Protein AF-A0A9W7TE48-F1 (afdb_monomer_lite)

Sequence (202 aa):
MIDMLLLGFCGSSVSLFIQSETHGAVMRNLLTTQDQNFYRELILKEAYTRLAWKMKYGGEYPISSTTRMSKSIGLFNPPSVSEVTLPPVVQTQKPKPPVVTWGNLSEAPLMRPVSSQTKASLYAGFSHDGKGRQLYLKKRTKQGPEEKYDHPILSSWDYGWRLGDYEMDCKTPANGRSEIVRNSFYARNGIFNIPSATDQCR

InterPro domains:
  IPR054323 Sperm microtubule inner protein 1, C-terminal [PF22589] (86-195)

Organism: Triplophysa rosa (NCBI:txid992332)

Structure (mmCI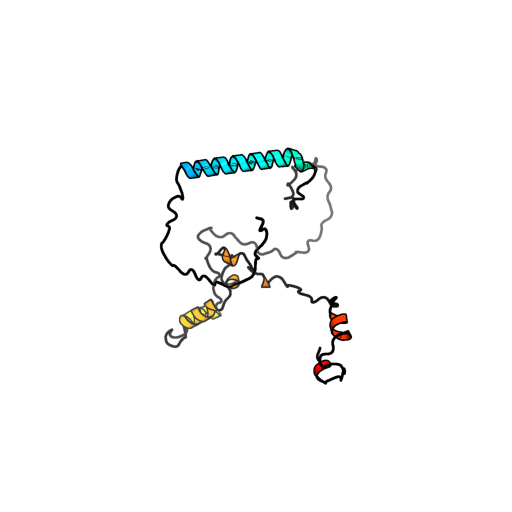F, N/CA/C/O backbone):
data_AF-A0A9W7TE48-F1
#
_entry.id   AF-A0A9W7TE48-F1
#
loop_
_atom_site.group_PDB
_atom_site.id
_atom_site.type_symbol
_atom_site.label_atom_id
_atom_site.label_alt_id
_atom_site.label_comp_id
_atom_site.label_asym_id
_atom_site.label_entity_id
_atom_site.label_seq_id
_atom_site.pdbx_PDB_ins_code
_atom_site.Cartn_x
_atom_site.Cartn_y
_atom_site.Cartn_z
_atom_site.occupancy
_atom_site.B_iso_or_equiv
_atom_site.auth_seq_id
_atom_site.auth_comp_id
_atom_site.auth_asym_id
_atom_site.auth_atom_id
_atom_site.pdbx_PDB_model_num
ATOM 1 N N . MET A 1 1 ? 74.972 -38.242 5.795 1.00 39.34 1 MET A N 1
ATOM 2 C CA . MET A 1 1 ? 73.880 -39.234 5.811 1.00 39.34 1 MET A CA 1
ATOM 3 C C . MET A 1 1 ? 72.605 -38.477 5.523 1.00 39.34 1 MET A C 1
ATOM 5 O O . MET A 1 1 ? 72.344 -37.477 6.175 1.00 39.34 1 MET A O 1
ATOM 9 N N . ILE A 1 2 ? 71.969 -38.860 4.426 1.00 37.56 2 ILE A N 1
ATOM 10 C CA . ILE A 1 2 ? 70.804 -38.233 3.805 1.00 37.56 2 ILE A CA 1
ATOM 11 C C . ILE A 1 2 ? 69.566 -38.754 4.530 1.00 37.56 2 ILE A C 1
ATOM 13 O O . ILE A 1 2 ? 69.502 -39.955 4.745 1.00 37.56 2 ILE A O 1
ATOM 17 N N . ASP A 1 3 ? 68.608 -37.883 4.838 1.00 39.81 3 ASP A N 1
ATOM 18 C CA . ASP A 1 3 ? 67.196 -38.233 4.692 1.00 39.81 3 ASP A CA 1
ATOM 19 C C . ASP A 1 3 ? 66.375 -36.985 4.356 1.00 39.81 3 ASP A C 1
ATOM 21 O O . ASP A 1 3 ? 66.534 -35.906 4.929 1.00 39.81 3 ASP A O 1
ATOM 25 N N . MET A 1 4 ? 65.549 -37.152 3.332 1.00 43.72 4 MET A N 1
ATOM 26 C CA . MET A 1 4 ? 64.696 -36.174 2.671 1.00 43.72 4 MET A CA 1
ATOM 27 C C . MET A 1 4 ? 63.259 -36.709 2.728 1.00 43.72 4 MET A C 1
ATOM 29 O O . MET A 1 4 ? 63.065 -37.918 2.657 1.00 43.72 4 MET A O 1
ATOM 33 N N . LEU A 1 5 ? 62.296 -35.778 2.714 1.00 41.88 5 LEU A N 1
ATOM 34 C CA . LEU A 1 5 ? 60.900 -35.901 2.247 1.00 41.88 5 LEU A CA 1
ATOM 35 C C . LEU A 1 5 ? 59.754 -36.260 3.231 1.00 41.88 5 LEU A C 1
ATOM 37 O O . LEU A 1 5 ? 59.566 -37.392 3.651 1.00 41.88 5 LEU A O 1
ATOM 41 N N . LEU A 1 6 ? 58.886 -35.244 3.382 1.00 42.47 6 LEU A N 1
ATOM 42 C CA . LEU A 1 6 ? 57.439 -35.229 3.078 1.00 42.47 6 LEU A CA 1
ATOM 43 C C . LEU A 1 6 ? 56.432 -35.921 4.029 1.00 42.47 6 LEU A C 1
ATOM 45 O O . LEU A 1 6 ? 56.210 -37.122 3.971 1.00 42.47 6 LEU A O 1
ATOM 49 N N . LEU A 1 7 ? 55.660 -35.101 4.754 1.00 43.00 7 LEU A N 1
ATOM 50 C CA . LEU A 1 7 ? 54.310 -35.396 5.268 1.00 43.00 7 LEU A CA 1
ATOM 51 C C . LEU A 1 7 ? 53.505 -34.088 5.108 1.00 43.00 7 LEU A C 1
ATOM 53 O O . LEU A 1 7 ? 53.971 -33.042 5.541 1.00 43.00 7 LEU A O 1
ATOM 57 N N . GLY A 1 8 ? 52.363 -33.988 4.429 1.00 34.19 8 GLY A N 1
ATOM 58 C CA . GLY A 1 8 ? 51.285 -34.954 4.239 1.00 34.19 8 GLY A CA 1
ATOM 59 C C . GLY A 1 8 ? 50.016 -34.359 4.866 1.00 34.19 8 GLY A C 1
ATOM 60 O O . GLY A 1 8 ? 49.788 -34.513 6.058 1.00 34.19 8 GLY A O 1
ATOM 61 N N . PHE A 1 9 ? 49.231 -33.616 4.079 1.00 38.03 9 PHE A N 1
ATOM 62 C CA . PHE A 1 9 ? 47.945 -33.019 4.467 1.00 38.03 9 PHE A CA 1
ATOM 63 C C . PHE A 1 9 ? 46.854 -34.106 4.461 1.00 38.03 9 PHE A C 1
ATOM 65 O O . PHE A 1 9 ? 46.610 -34.664 3.394 1.00 38.03 9 PHE A O 1
ATOM 72 N N . CYS A 1 10 ? 46.171 -34.379 5.584 1.00 29.94 10 CYS A N 1
ATOM 73 C CA . CYS A 1 10 ? 44.809 -34.949 5.584 1.00 29.94 10 CYS A CA 1
ATOM 74 C C . CYS A 1 10 ? 44.120 -34.913 6.971 1.00 29.94 10 CYS A C 1
ATOM 76 O O . CYS A 1 10 ? 44.494 -35.664 7.863 1.00 29.94 10 CYS A O 1
ATOM 78 N N . GLY A 1 11 ? 43.057 -34.101 7.087 1.00 35.47 11 GLY A N 1
ATOM 79 C CA . GLY A 1 11 ? 41.814 -34.380 7.834 1.00 35.47 11 GLY A CA 1
ATOM 80 C C . GLY A 1 11 ? 41.784 -34.288 9.370 1.00 35.47 11 GLY A C 1
ATOM 81 O O . GLY A 1 11 ? 42.366 -35.127 10.044 1.00 35.47 11 GLY A O 1
ATOM 82 N N . SER A 1 12 ? 40.965 -33.371 9.919 1.00 34.75 12 SER A N 1
ATOM 83 C CA . SER A 1 12 ? 39.952 -33.657 10.966 1.00 34.75 12 SER A CA 1
ATOM 84 C C . SER A 1 12 ? 39.161 -32.407 11.392 1.00 34.75 12 SER A C 1
ATOM 86 O O . SER A 1 12 ? 39.694 -31.311 11.517 1.00 34.75 12 SER A O 1
ATOM 88 N N . SER A 1 13 ? 37.862 -32.618 11.596 1.00 41.47 13 SER A N 1
ATOM 89 C CA . SER A 1 13 ? 36.821 -31.679 12.031 1.00 41.47 13 SER A CA 1
ATOM 90 C C . SER A 1 13 ? 37.096 -31.032 13.397 1.00 41.47 13 SER A C 1
ATOM 92 O O . SER A 1 13 ? 37.387 -31.750 14.350 1.00 41.47 13 SER A O 1
ATOM 94 N N . VAL A 1 14 ? 36.894 -29.712 13.526 1.00 38.28 14 VAL A N 1
ATOM 95 C CA . VAL A 1 14 ? 36.622 -29.050 14.816 1.00 38.28 14 VAL A CA 1
ATOM 96 C C . VAL A 1 14 ? 35.555 -27.973 14.611 1.00 38.28 14 VAL A C 1
ATOM 98 O O . VAL A 1 14 ? 35.786 -26.941 13.986 1.00 38.28 14 VAL A O 1
ATOM 101 N N . SER A 1 15 ? 34.367 -28.248 15.144 1.00 38.69 15 SER A N 1
ATOM 102 C CA . SER A 1 15 ? 33.302 -27.272 15.359 1.00 38.69 15 SER A CA 1
ATOM 103 C C . SER A 1 15 ? 33.750 -26.281 16.435 1.00 38.69 15 SER A C 1
ATOM 105 O O . SER A 1 15 ? 34.176 -26.710 17.508 1.00 38.69 15 SER A O 1
ATOM 107 N N . LEU A 1 16 ? 33.650 -24.975 16.178 1.00 36.66 16 LEU A N 1
ATOM 108 C CA . LEU A 1 16 ? 33.845 -23.947 17.201 1.00 36.66 16 LEU A CA 1
ATOM 109 C C . LEU A 1 16 ? 32.656 -22.989 17.195 1.00 36.66 16 LEU A C 1
ATOM 111 O O . LEU A 1 16 ? 32.538 -22.061 16.400 1.00 36.66 16 LEU A O 1
ATOM 115 N N . PHE A 1 17 ? 31.753 -23.306 18.115 1.00 31.70 17 PHE A N 1
ATOM 116 C CA . PHE A 1 17 ? 30.716 -22.454 18.664 1.00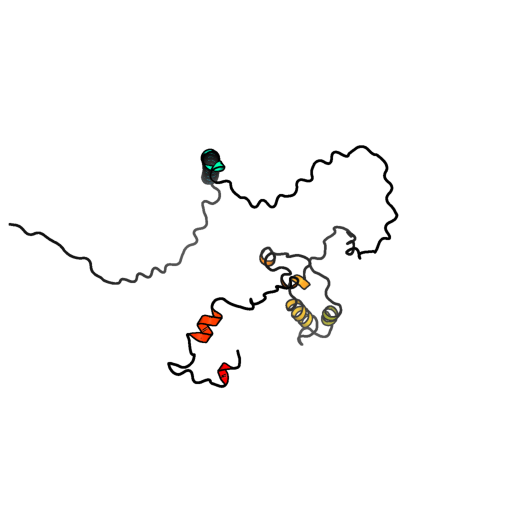 31.70 17 PHE A CA 1
ATOM 117 C C . PHE A 1 17 ? 31.389 -21.242 19.333 1.00 31.70 17 PHE A C 1
ATOM 119 O O . PHE A 1 17 ? 32.203 -21.424 20.236 1.00 31.70 17 PHE A O 1
ATOM 126 N N . ILE A 1 18 ? 31.045 -20.016 18.936 1.00 37.22 18 ILE A N 1
ATOM 127 C CA . ILE A 1 18 ? 31.273 -18.823 19.764 1.00 37.22 18 ILE A CA 1
ATOM 128 C C . ILE A 1 18 ? 29.915 -18.144 19.927 1.00 37.22 18 ILE A C 1
ATOM 130 O O . ILE A 1 18 ? 29.469 -17.367 19.086 1.00 37.22 18 ILE A O 1
ATOM 134 N N . GLN A 1 19 ? 29.248 -18.494 21.023 1.00 39.31 19 GLN A N 1
ATOM 135 C CA . GLN A 1 19 ? 28.196 -17.690 21.624 1.00 39.31 19 GLN A CA 1
ATOM 136 C C . GLN A 1 19 ? 28.876 -16.786 22.660 1.00 39.31 19 GLN A C 1
ATOM 138 O O . GLN A 1 19 ? 29.463 -17.301 23.609 1.00 39.31 19 GLN A O 1
ATOM 143 N N . SER A 1 20 ? 28.778 -15.463 22.516 1.00 38.41 20 SER A N 1
ATOM 144 C CA . SER A 1 20 ? 28.903 -14.545 23.658 1.00 38.41 20 SER A CA 1
ATOM 145 C C . SER A 1 20 ? 28.250 -13.190 23.365 1.00 38.41 20 SER A C 1
ATOM 147 O O . SER A 1 20 ? 28.832 -12.309 22.733 1.00 38.41 20 SER A O 1
ATOM 149 N N . GLU A 1 21 ? 27.022 -13.060 23.860 1.00 43.16 21 GLU A N 1
ATOM 150 C CA . GLU A 1 21 ? 26.369 -11.825 24.310 1.00 43.16 21 GLU A CA 1
ATOM 151 C C . GLU A 1 21 ? 27.295 -11.012 25.231 1.00 43.16 21 GLU A C 1
ATOM 153 O O . GLU A 1 21 ? 27.864 -11.541 26.180 1.00 43.16 21 GLU A O 1
ATOM 158 N N . THR A 1 22 ? 27.590 -9.751 24.931 1.00 45.56 22 THR A N 1
ATOM 159 C CA . THR A 1 22 ? 27.109 -8.502 25.575 1.00 45.56 22 THR A CA 1
ATOM 160 C C . THR A 1 22 ? 28.334 -7.577 25.533 1.00 45.56 22 THR A C 1
ATOM 162 O O . THR A 1 22 ? 29.459 -8.018 25.722 1.00 45.56 22 THR A O 1
ATOM 165 N N . HIS A 1 23 ? 28.264 -6.331 25.093 1.00 35.50 23 HIS A N 1
ATOM 166 C CA . HIS A 1 23 ? 27.670 -5.195 25.774 1.00 35.50 23 HIS A CA 1
ATOM 167 C C . HIS A 1 23 ? 27.456 -4.091 24.738 1.00 35.50 23 HIS A C 1
ATOM 169 O O . HIS A 1 23 ? 28.228 -3.969 23.789 1.00 35.50 23 HIS A O 1
ATOM 175 N N . GLY A 1 24 ? 26.442 -3.254 24.958 1.00 45.12 24 GLY A N 1
ATOM 176 C CA . GLY A 1 24 ? 26.177 -2.059 24.166 1.00 45.12 24 GLY A CA 1
ATOM 177 C C . GLY A 1 24 ? 27.434 -1.227 23.895 1.00 45.12 24 GLY A C 1
ATOM 178 O O . GLY A 1 24 ? 27.853 -0.395 24.704 1.00 45.12 24 GLY A O 1
ATOM 179 N N . ALA A 1 25 ? 27.996 -1.392 22.701 1.00 43.31 25 ALA A N 1
ATOM 180 C CA . ALA A 1 25 ? 28.805 -0.373 22.071 1.00 43.31 25 ALA A CA 1
ATOM 181 C C . ALA A 1 25 ? 27.828 0.695 21.575 1.00 43.31 25 ALA A C 1
ATOM 183 O O . ALA A 1 25 ? 27.404 0.715 20.424 1.00 43.31 25 ALA A O 1
ATOM 184 N N . VAL A 1 26 ? 27.428 1.570 22.503 1.00 46.53 26 VAL A N 1
ATOM 185 C CA . VAL A 1 26 ? 27.010 2.939 22.191 1.00 46.53 26 VAL A CA 1
ATOM 186 C C . VAL A 1 26 ? 27.898 3.413 21.036 1.00 46.53 26 VAL A C 1
ATOM 188 O O . VAL A 1 26 ? 29.116 3.286 21.128 1.00 46.53 26 VAL A O 1
ATOM 191 N N . MET A 1 27 ? 27.317 3.889 19.938 1.00 46.97 27 MET A N 1
ATOM 192 C CA . MET A 1 27 ? 28.043 4.509 18.826 1.00 46.97 27 MET A CA 1
ATOM 193 C C . MET A 1 27 ? 28.756 5.774 19.341 1.00 46.97 27 MET A C 1
ATOM 195 O O . MET A 1 27 ? 28.235 6.878 19.217 1.00 46.97 27 MET A O 1
ATOM 199 N N . ARG A 1 28 ? 29.915 5.632 20.002 1.00 59.91 28 ARG A N 1
ATOM 200 C CA . ARG A 1 28 ? 30.572 6.731 20.746 1.00 59.91 28 ARG A CA 1
ATOM 201 C C . ARG A 1 28 ? 31.438 7.650 19.885 1.00 59.91 28 ARG A C 1
ATOM 203 O O . ARG A 1 28 ? 32.146 8.467 20.450 1.00 59.91 28 ARG A O 1
ATOM 210 N N . ASN A 1 29 ? 31.369 7.550 18.556 1.00 60.75 29 ASN A N 1
ATOM 211 C CA . ASN A 1 29 ? 32.167 8.373 17.635 1.00 60.75 29 ASN A CA 1
ATOM 212 C C . ASN A 1 29 ? 31.310 9.062 16.555 1.00 60.75 29 ASN A C 1
ATOM 214 O O . ASN A 1 29 ? 31.802 9.392 15.488 1.00 60.75 29 ASN A O 1
ATOM 218 N N . LEU A 1 30 ? 30.000 9.247 16.764 1.00 59.81 30 LEU A N 1
ATOM 219 C CA . LEU A 1 30 ? 29.118 9.624 15.649 1.00 59.81 30 LEU A CA 1
ATOM 220 C C . LEU A 1 30 ? 29.255 11.095 15.184 1.00 59.81 30 LEU A C 1
ATOM 222 O O . LEU A 1 30 ? 28.750 11.425 14.117 1.00 59.81 30 LEU A O 1
ATOM 226 N N . LEU A 1 31 ? 29.914 11.988 15.936 1.00 65.69 31 LEU A N 1
ATOM 227 C CA . LEU A 1 31 ? 30.022 13.418 15.586 1.00 65.69 31 LEU A CA 1
ATOM 228 C C . LEU A 1 31 ? 31.312 14.094 16.100 1.00 65.69 31 LEU A C 1
ATOM 230 O O . LEU A 1 31 ? 31.264 15.224 16.587 1.00 65.69 31 LEU A O 1
ATOM 234 N N . THR A 1 32 ? 32.482 13.453 16.023 1.00 83.56 32 THR A N 1
ATOM 235 C CA . THR A 1 32 ? 33.719 14.223 16.256 1.00 83.56 32 THR A CA 1
ATOM 236 C C . THR A 1 32 ? 34.010 15.113 15.041 1.00 83.56 32 THR A C 1
ATOM 238 O O . THR A 1 32 ? 33.743 14.738 13.897 1.00 83.56 32 THR A O 1
ATOM 241 N N . THR A 1 33 ? 34.574 16.306 15.255 1.00 87.62 33 THR A N 1
ATOM 242 C CA . THR A 1 33 ? 35.009 17.190 14.153 1.00 87.62 33 THR A CA 1
ATOM 243 C C . THR A 1 33 ? 36.014 16.487 13.233 1.00 87.62 33 THR A C 1
ATOM 245 O O . THR A 1 33 ? 36.056 16.743 12.031 1.00 87.62 33 THR A O 1
ATOM 248 N N . GLN A 1 34 ? 36.804 15.562 13.785 1.00 85.75 34 GLN A N 1
ATOM 249 C CA . GLN A 1 34 ? 37.747 14.741 13.034 1.00 85.75 34 GLN A CA 1
ATOM 250 C C . GLN A 1 34 ? 37.031 13.818 12.039 1.00 85.75 34 GLN A C 1
ATOM 252 O O . GLN A 1 34 ? 37.407 13.791 10.869 1.00 85.75 34 GLN A O 1
ATOM 257 N N . ASP A 1 35 ? 35.970 13.129 12.465 1.00 87.25 35 ASP A N 1
ATOM 258 C CA . ASP A 1 35 ? 35.188 12.252 11.588 1.00 87.25 35 ASP A CA 1
ATOM 259 C C . ASP A 1 35 ? 34.466 13.052 10.497 1.00 87.25 35 ASP A C 1
ATOM 261 O O . ASP A 1 35 ? 34.457 12.663 9.331 1.00 87.25 35 ASP A O 1
ATOM 265 N N . GLN A 1 36 ? 33.923 14.225 10.840 1.00 88.31 36 GLN A N 1
ATOM 266 C CA . GLN A 1 36 ? 33.301 15.127 9.863 1.00 88.31 36 GLN A CA 1
ATOM 267 C C . GLN A 1 36 ? 34.290 15.567 8.773 1.00 88.31 36 GLN A C 1
ATOM 269 O O . GLN A 1 36 ? 33.955 15.553 7.585 1.00 88.31 36 GLN A O 1
ATOM 274 N N . ASN A 1 37 ? 35.518 15.918 9.162 1.00 92.19 37 ASN A N 1
ATOM 275 C CA . ASN A 1 37 ? 36.578 16.274 8.222 1.00 92.19 37 ASN A CA 1
ATOM 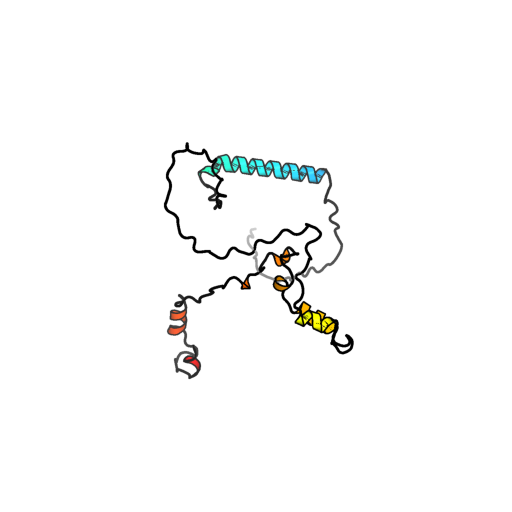276 C C . ASN A 1 37 ? 36.995 15.075 7.366 1.00 92.19 37 ASN A C 1
ATOM 278 O O . ASN A 1 37 ? 37.137 15.215 6.152 1.00 92.19 37 ASN A O 1
ATOM 282 N N . PHE A 1 38 ? 37.107 13.891 7.967 1.00 92.56 38 PHE A N 1
ATOM 283 C CA . PHE A 1 38 ? 37.406 12.658 7.247 1.00 92.56 38 PHE A CA 1
ATOM 284 C C . PHE A 1 38 ? 36.355 12.354 6.169 1.00 92.56 38 PHE A C 1
ATOM 286 O O . PHE A 1 38 ? 36.712 12.118 5.014 1.00 92.56 38 PHE A O 1
ATOM 293 N N . TYR A 1 39 ? 35.059 12.435 6.492 1.00 92.19 39 TYR A N 1
ATOM 294 C CA . TYR A 1 39 ? 33.996 12.232 5.503 1.00 92.19 39 TYR A CA 1
ATOM 295 C C . TYR A 1 39 ? 34.000 13.303 4.414 1.00 92.19 39 TYR A C 1
ATOM 297 O O . TYR A 1 39 ? 33.809 12.983 3.241 1.00 92.19 39 TYR A O 1
ATOM 305 N N . ARG A 1 40 ? 34.265 14.565 4.769 1.00 94.56 40 ARG A N 1
ATOM 306 C CA . ARG A 1 40 ? 34.400 15.648 3.790 1.00 94.56 40 ARG A CA 1
ATOM 307 C C . ARG A 1 40 ? 35.533 15.365 2.804 1.00 94.56 40 ARG A C 1
ATOM 309 O O . ARG A 1 40 ? 35.337 15.502 1.599 1.00 94.56 40 ARG A O 1
ATOM 316 N N . GLU A 1 41 ? 36.694 14.943 3.295 1.00 95.88 41 GLU A N 1
ATOM 317 C CA . GLU A 1 41 ? 37.815 14.549 2.442 1.00 95.88 41 GLU A CA 1
ATOM 318 C C . GLU A 1 41 ? 37.490 13.332 1.575 1.00 95.88 41 GLU A C 1
ATOM 320 O O . GLU A 1 41 ? 37.841 13.315 0.395 1.00 95.88 41 GLU A O 1
ATOM 325 N N . LEU A 1 42 ? 36.813 12.327 2.134 1.00 96.19 42 LEU A N 1
ATOM 326 C CA . LEU A 1 42 ? 36.425 11.117 1.414 1.00 96.19 42 LEU A CA 1
ATOM 327 C C . LEU A 1 42 ? 35.487 11.453 0.251 1.00 96.19 42 LEU A C 1
ATOM 329 O O . LEU A 1 42 ? 35.756 11.046 -0.879 1.00 96.19 42 LEU A O 1
ATOM 333 N N . ILE A 1 43 ? 34.456 12.266 0.500 1.00 96.62 43 ILE A N 1
ATOM 334 C CA . ILE A 1 43 ? 33.511 12.731 -0.526 1.00 96.62 43 ILE A CA 1
ATOM 335 C C . ILE A 1 43 ? 34.240 13.524 -1.616 1.00 96.62 43 ILE A C 1
ATOM 337 O O . ILE A 1 43 ? 33.994 13.312 -2.802 1.00 96.62 43 ILE A O 1
ATOM 341 N N . LEU A 1 44 ? 35.158 14.423 -1.245 1.00 97.50 44 LEU A N 1
ATOM 342 C CA . LEU A 1 44 ? 35.917 15.214 -2.220 1.00 97.50 44 LEU A CA 1
ATOM 343 C C . LEU A 1 44 ? 36.820 14.336 -3.097 1.00 97.50 44 LEU A C 1
ATOM 345 O O . LEU A 1 44 ? 36.869 14.523 -4.314 1.00 97.50 44 LEU A O 1
ATOM 349 N N . LYS A 1 45 ? 37.501 13.349 -2.504 1.00 97.62 45 LYS A N 1
ATOM 350 C CA . LYS A 1 45 ? 38.340 12.384 -3.232 1.00 97.62 45 LYS A CA 1
ATOM 351 C C . LYS A 1 45 ? 37.502 11.501 -4.155 1.00 97.62 45 LYS A C 1
ATOM 353 O O . LYS A 1 45 ? 37.882 11.274 -5.305 1.00 97.62 45 LYS A O 1
ATOM 358 N N . GLU A 1 46 ? 36.344 11.043 -3.694 1.00 97.44 46 GLU A N 1
ATOM 359 C CA . GLU A 1 46 ? 35.404 10.277 -4.512 1.00 97.44 46 GLU A CA 1
ATOM 360 C C . GLU A 1 46 ? 34.880 11.112 -5.693 1.00 97.44 46 GLU A C 1
ATOM 362 O O . GLU A 1 46 ? 34.898 10.663 -6.838 1.00 97.44 46 GLU A O 1
ATOM 367 N N . ALA A 1 47 ? 34.468 12.359 -5.457 1.00 96.81 47 ALA A N 1
ATOM 368 C CA . ALA A 1 47 ? 33.999 13.249 -6.515 1.00 96.81 47 ALA A CA 1
ATOM 369 C C . ALA A 1 47 ? 35.091 13.508 -7.565 1.00 96.81 47 ALA A C 1
ATOM 371 O O . ALA A 1 47 ? 34.825 13.430 -8.766 1.00 96.81 47 ALA A O 1
ATOM 372 N N . TYR A 1 48 ? 36.330 13.754 -7.128 1.00 96.50 48 TYR A N 1
ATOM 373 C CA . TYR A 1 48 ? 37.462 13.963 -8.029 1.00 96.50 48 TYR A CA 1
ATOM 374 C C . TYR A 1 48 ? 37.783 12.713 -8.853 1.00 96.50 48 TYR A C 1
ATOM 376 O O . TYR A 1 48 ? 37.948 12.798 -10.068 1.00 96.50 48 TYR A O 1
ATOM 384 N N . THR A 1 49 ? 37.817 11.538 -8.220 1.00 95.94 49 THR A N 1
ATOM 385 C CA . THR A 1 49 ? 38.052 10.266 -8.923 1.00 95.94 49 THR A CA 1
ATOM 386 C C . THR A 1 49 ? 36.939 9.959 -9.923 1.00 95.94 49 THR A C 1
ATOM 388 O O . THR A 1 49 ? 37.240 9.575 -11.053 1.00 95.94 49 THR A O 1
ATOM 391 N N . ARG A 1 50 ? 35.670 10.222 -9.584 1.00 93.81 50 ARG A N 1
ATOM 392 C CA . ARG A 1 50 ? 34.534 10.105 -10.514 1.00 93.81 50 ARG A CA 1
ATOM 393 C C . ARG A 1 50 ? 34.640 11.068 -11.696 1.00 93.81 50 ARG A C 1
ATOM 395 O O . ARG A 1 50 ? 34.392 10.657 -12.827 1.00 93.81 50 ARG A O 1
ATOM 402 N N . LEU A 1 51 ? 35.019 12.328 -11.466 1.00 95.25 51 LEU A N 1
ATOM 403 C CA . LEU A 1 51 ? 35.228 13.310 -12.537 1.00 95.25 51 LEU A CA 1
ATOM 404 C C . LEU A 1 51 ? 36.391 12.908 -13.447 1.00 95.25 51 LEU A C 1
ATOM 406 O O . LEU A 1 51 ? 36.223 12.880 -14.663 1.00 95.25 51 LEU A O 1
ATOM 410 N N . ALA A 1 52 ? 37.535 12.532 -12.874 1.00 94.88 52 ALA A N 1
ATOM 411 C CA . ALA A 1 52 ? 38.701 12.081 -13.627 1.00 94.88 52 ALA A CA 1
ATOM 412 C C . ALA A 1 52 ? 38.392 10.824 -14.453 1.00 94.88 52 ALA A C 1
ATOM 414 O O . ALA A 1 52 ? 38.772 10.740 -15.620 1.00 94.88 52 ALA A O 1
ATOM 415 N N . TRP A 1 53 ? 37.658 9.867 -13.879 1.00 94.19 53 TRP A N 1
ATOM 416 C CA . TRP A 1 53 ? 37.192 8.685 -14.596 1.00 94.19 53 TRP A CA 1
ATOM 417 C C . TRP A 1 53 ? 36.237 9.060 -15.734 1.00 94.19 53 TRP A C 1
ATOM 419 O O . TRP A 1 53 ? 36.444 8.629 -16.864 1.00 94.19 53 TRP A O 1
ATOM 429 N N . LYS A 1 54 ? 35.247 9.928 -15.483 1.00 92.75 54 LYS A N 1
ATOM 430 C CA . LYS A 1 54 ? 34.294 10.396 -16.503 1.00 92.75 54 LYS A CA 1
ATOM 431 C C . LYS A 1 54 ? 34.986 11.139 -17.646 1.00 92.75 54 LYS A C 1
ATOM 433 O O . LYS A 1 54 ? 34.602 10.959 -18.795 1.00 92.75 54 LYS A O 1
ATOM 438 N N . MET A 1 55 ? 35.999 11.954 -17.360 1.00 92.12 55 MET A N 1
ATOM 439 C CA . MET A 1 55 ? 36.767 12.643 -18.400 1.00 92.12 55 MET A CA 1
ATOM 440 C C . MET A 1 55 ? 37.583 11.675 -19.264 1.00 92.12 55 MET A C 1
ATOM 442 O O . MET A 1 55 ? 37.752 11.936 -20.449 1.00 92.12 55 MET A O 1
ATOM 446 N N . LYS A 1 56 ? 38.070 10.567 -18.689 1.00 92.69 56 LYS A N 1
ATOM 447 C CA . LYS A 1 56 ? 38.851 9.553 -19.414 1.00 92.69 56 LYS A CA 1
ATOM 448 C C . LYS A 1 56 ? 37.984 8.569 -20.201 1.00 92.69 56 LYS A C 1
ATOM 450 O O . LYS A 1 56 ? 38.304 8.274 -21.341 1.00 92.69 56 LYS A O 1
ATOM 455 N N . TYR A 1 57 ? 36.899 8.084 -19.603 1.00 90.00 57 TYR A N 1
ATOM 456 C CA . TYR A 1 57 ? 36.127 6.943 -20.112 1.00 90.00 57 TYR A CA 1
ATOM 457 C C . TYR A 1 57 ? 34.660 7.271 -20.420 1.00 90.00 57 TYR A C 1
ATOM 459 O O . TYR A 1 57 ? 33.924 6.419 -20.908 1.00 90.00 57 TYR A O 1
ATOM 467 N N . GLY A 1 58 ? 34.200 8.498 -20.163 1.00 83.88 58 GLY A N 1
ATOM 468 C CA . GLY A 1 58 ? 32.795 8.875 -20.350 1.00 83.88 58 GLY A CA 1
ATOM 469 C C . GLY A 1 58 ? 32.322 8.860 -21.806 1.00 83.88 58 GLY A C 1
ATOM 470 O O . GLY A 1 58 ? 31.121 8.761 -22.040 1.00 83.88 58 GLY A O 1
ATOM 471 N N . GLY A 1 59 ? 33.243 8.945 -22.771 1.00 84.81 59 GLY A N 1
ATOM 472 C CA . GLY A 1 59 ? 32.935 8.761 -24.193 1.00 84.81 59 GLY A CA 1
ATOM 473 C C . GLY A 1 59 ? 32.793 7.291 -24.602 1.00 84.81 59 GLY A C 1
ATOM 474 O O . GLY A 1 59 ? 31.990 6.982 -25.475 1.00 84.81 59 GLY A O 1
ATOM 475 N N . GLU A 1 60 ? 33.535 6.389 -23.954 1.00 85.94 60 GLU A N 1
ATOM 476 C CA . GLU A 1 60 ? 33.523 4.943 -24.238 1.00 85.94 60 GLU A CA 1
ATOM 477 C C . GLU A 1 60 ? 32.346 4.234 -23.562 1.00 85.94 60 GLU A C 1
ATOM 479 O O . GLU A 1 60 ? 31.776 3.292 -24.108 1.00 85.94 60 GLU A O 1
ATOM 484 N N . TYR A 1 61 ? 31.951 4.727 -22.388 1.00 76.25 61 TYR A N 1
ATOM 485 C CA . TYR A 1 61 ? 30.803 4.247 -21.630 1.00 76.25 61 TYR A CA 1
ATOM 486 C C . TYR A 1 61 ? 29.795 5.385 -21.492 1.00 76.25 61 TYR A C 1
ATOM 488 O O . TYR A 1 61 ? 29.670 5.965 -20.405 1.00 76.25 61 TYR A O 1
ATOM 496 N N . PRO A 1 62 ? 29.075 5.743 -22.576 1.00 74.50 62 PRO A N 1
ATOM 497 C CA . PRO A 1 62 ? 27.963 6.661 -22.451 1.00 74.50 62 PRO A CA 1
ATOM 498 C C . PRO A 1 62 ? 27.003 6.039 -21.445 1.00 74.50 62 PRO A C 1
ATOM 500 O O . PRO A 1 62 ? 26.457 4.958 -21.663 1.00 74.50 62 PRO A O 1
ATOM 503 N N . ILE A 1 63 ? 26.836 6.706 -20.303 1.00 65.31 63 ILE A N 1
ATOM 504 C CA . ILE A 1 63 ? 25.803 6.346 -19.345 1.00 65.31 63 ILE A CA 1
ATOM 505 C C . ILE A 1 63 ? 24.507 6.514 -20.129 1.00 65.31 63 ILE A C 1
ATOM 507 O O . ILE A 1 63 ? 24.046 7.638 -20.324 1.00 65.31 63 ILE A O 1
ATOM 511 N N . SER A 1 64 ? 23.933 5.410 -20.616 1.00 55.28 64 SER A N 1
ATOM 512 C CA . SER A 1 64 ? 22.555 5.389 -21.079 1.00 55.28 64 SER A CA 1
ATOM 513 C C . SER A 1 64 ? 21.699 5.520 -19.829 1.00 55.28 64 SER A C 1
ATOM 515 O O . SER A 1 64 ? 21.061 4.577 -19.360 1.00 55.28 64 SER A O 1
ATOM 517 N N . SER A 1 65 ? 21.729 6.703 -19.222 1.00 53.25 65 SER A N 1
ATOM 518 C CA . SER A 1 65 ? 20.647 7.116 -18.376 1.00 53.25 65 SER A CA 1
ATOM 519 C C . SER A 1 65 ? 19.455 7.068 -19.310 1.00 53.25 65 SER A C 1
ATOM 521 O O . SER A 1 65 ? 19.319 7.858 -20.246 1.00 53.25 65 SER A O 1
ATOM 523 N N . THR A 1 66 ? 18.579 6.104 -19.068 1.00 43.22 66 THR A N 1
ATOM 524 C CA . THR A 1 66 ? 17.165 6.220 -19.386 1.00 43.22 66 THR A CA 1
ATOM 525 C C . THR A 1 66 ? 16.636 7.397 -18.569 1.00 43.22 66 THR A C 1
ATOM 527 O O . THR A 1 66 ? 15.857 7.278 -17.628 1.00 43.22 66 THR A O 1
ATOM 530 N N . THR A 1 67 ? 17.126 8.585 -18.914 1.00 47.50 67 THR A N 1
ATOM 531 C CA . THR A 1 67 ? 16.549 9.851 -18.553 1.00 47.50 67 THR A CA 1
ATOM 532 C C . THR A 1 67 ? 15.205 9.785 -19.244 1.00 47.50 67 THR A C 1
ATOM 534 O O . THR A 1 67 ? 15.098 9.973 -20.455 1.00 47.50 67 THR A O 1
ATOM 537 N N . ARG A 1 68 ? 14.161 9.458 -18.476 1.00 46.44 68 ARG A N 1
ATOM 538 C CA . ARG A 1 68 ? 12.855 10.049 -18.724 1.00 46.44 68 ARG A CA 1
ATOM 539 C C . ARG A 1 68 ? 13.140 11.535 -18.831 1.00 46.44 68 ARG A C 1
ATOM 541 O O . ARG A 1 68 ? 13.350 12.198 -17.821 1.00 46.44 68 ARG A O 1
ATOM 548 N N . MET A 1 69 ? 13.290 12.005 -20.064 1.00 42.34 69 MET A N 1
ATOM 549 C CA . MET A 1 69 ? 13.388 13.411 -20.374 1.00 42.34 69 MET A CA 1
ATOM 550 C C . MET A 1 69 ? 12.150 14.024 -19.734 1.00 42.34 69 MET A C 1
ATOM 552 O O . MET A 1 69 ? 11.035 13.827 -20.217 1.00 42.34 69 MET A O 1
ATOM 556 N N . SER A 1 70 ? 12.327 14.716 -18.609 1.00 46.31 70 SER A N 1
ATOM 557 C CA . SER A 1 70 ? 11.403 15.773 -18.242 1.00 46.31 70 SER A CA 1
ATOM 558 C C . SER A 1 70 ? 11.413 16.686 -19.451 1.00 46.31 70 SER A C 1
ATOM 560 O O . SER A 1 70 ? 12.425 17.335 -19.712 1.00 46.31 70 SER A O 1
ATOM 562 N N . LYS A 1 71 ? 10.347 16.619 -20.251 1.00 50.81 71 LYS A N 1
ATOM 563 C CA . LYS A 1 71 ? 10.155 17.460 -21.422 1.00 50.81 71 LYS A CA 1
ATOM 564 C C . LYS A 1 71 ? 10.338 18.884 -20.927 1.00 50.81 71 LYS A C 1
ATOM 566 O O . LYS A 1 71 ? 9.491 19.395 -20.198 1.00 50.81 71 LYS A O 1
ATOM 571 N N . SER A 1 72 ? 11.489 19.475 -21.235 1.00 44.09 72 SER A N 1
ATOM 572 C CA . SER A 1 72 ? 11.689 20.895 -21.044 1.00 44.09 72 SER A CA 1
ATOM 573 C C . SER A 1 72 ? 10.544 21.550 -21.798 1.00 44.09 72 SER A C 1
ATOM 575 O O . SER A 1 72 ? 10.330 21.307 -22.988 1.00 44.09 72 SER A O 1
ATOM 577 N N . ILE A 1 73 ? 9.723 22.282 -21.056 1.00 48.53 73 ILE A N 1
ATOM 578 C CA . ILE A 1 73 ? 8.760 23.206 -21.626 1.00 48.53 73 ILE A CA 1
ATOM 579 C C . ILE A 1 73 ? 9.632 24.170 -22.419 1.00 48.53 73 ILE A C 1
ATOM 581 O O . ILE A 1 73 ? 10.360 24.978 -21.844 1.00 48.53 73 ILE A O 1
ATOM 585 N N . GLY A 1 74 ? 9.678 23.958 -23.734 1.00 43.47 74 GLY A N 1
ATOM 586 C CA . GLY A 1 74 ? 10.385 24.837 -24.642 1.00 43.47 74 GLY A CA 1
ATOM 587 C C . GLY A 1 74 ? 9.894 26.252 -24.392 1.00 43.47 74 GLY A C 1
ATOM 588 O O . GLY A 1 74 ? 8.686 26.475 -24.285 1.00 43.47 74 GLY A O 1
ATOM 589 N N . LEU A 1 75 ? 10.845 27.176 -24.263 1.00 46.88 75 LEU A N 1
ATOM 590 C CA . LEU A 1 75 ? 10.613 28.605 -24.403 1.00 46.88 75 LEU A CA 1
ATOM 591 C C . LEU A 1 75 ? 9.676 28.812 -25.600 1.00 46.88 75 LEU A C 1
ATOM 593 O O . LEU A 1 75 ? 10.051 28.581 -26.751 1.00 46.88 75 LEU A O 1
ATOM 597 N N . PHE A 1 76 ? 8.431 29.173 -25.307 1.00 45.16 7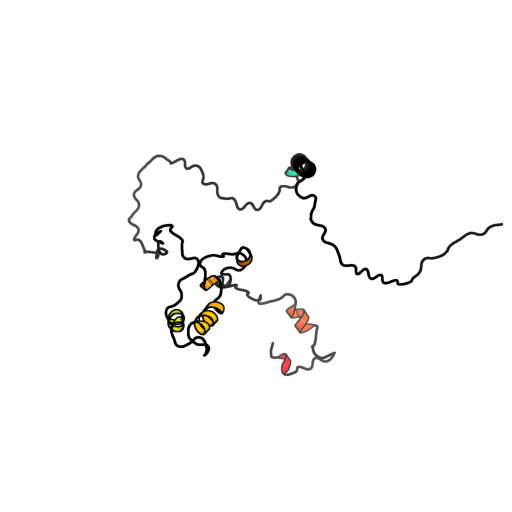6 PHE A N 1
ATOM 598 C CA . PHE A 1 76 ? 7.457 29.562 -26.308 1.00 45.16 76 PHE A CA 1
ATOM 599 C C . PHE A 1 76 ? 7.903 30.918 -26.856 1.00 45.16 76 PHE A C 1
ATOM 601 O O . PHE A 1 76 ? 7.749 31.936 -26.188 1.00 45.16 76 PHE A O 1
ATOM 608 N N . ASN A 1 77 ? 8.450 30.935 -28.068 1.00 57.69 77 ASN A N 1
ATOM 609 C CA . ASN A 1 77 ? 8.442 32.143 -28.884 1.00 57.69 77 ASN A CA 1
ATOM 610 C C . ASN A 1 77 ? 7.079 32.172 -29.591 1.00 57.69 77 ASN A C 1
ATOM 612 O O . ASN A 1 77 ? 6.825 31.278 -30.402 1.00 57.69 77 ASN A O 1
ATOM 616 N N . PRO A 1 78 ? 6.171 33.116 -29.286 1.00 56.31 78 PRO A N 1
ATOM 617 C CA . PRO A 1 78 ? 4.893 33.171 -29.980 1.00 56.31 78 PRO A CA 1
ATOM 618 C C . PRO A 1 78 ? 5.103 33.662 -31.423 1.00 56.31 78 PRO A C 1
ATOM 620 O O . PRO A 1 78 ? 5.702 34.723 -31.618 1.00 56.31 78 PRO A O 1
ATOM 623 N N . PRO A 1 79 ? 4.621 32.938 -32.450 1.00 43.34 79 PRO A N 1
ATOM 624 C CA . PRO A 1 79 ? 4.547 33.487 -33.791 1.00 43.34 79 PRO A CA 1
ATOM 625 C C . PRO A 1 79 ? 3.431 34.534 -33.889 1.00 43.34 79 PRO A C 1
ATOM 627 O O . PRO A 1 79 ? 2.340 34.384 -33.339 1.00 43.34 79 PRO A O 1
ATOM 630 N N . SER A 1 80 ? 3.771 35.596 -34.616 1.00 47.97 80 SER A N 1
ATOM 631 C CA . SER A 1 80 ? 2.950 36.741 -34.996 1.00 47.97 80 SER A CA 1
ATOM 632 C C . SER A 1 80 ? 1.550 36.353 -35.476 1.00 47.97 80 SER A C 1
ATOM 634 O O . SER A 1 80 ? 1.378 35.491 -36.336 1.00 47.97 80 SER A O 1
ATOM 636 N N . VAL A 1 81 ? 0.570 37.070 -34.933 1.00 51.16 81 VAL A N 1
ATOM 637 C CA . VAL A 1 81 ? -0.866 36.977 -35.195 1.00 51.16 81 VAL A CA 1
ATOM 638 C C . VAL A 1 81 ? -1.153 37.091 -36.696 1.00 51.16 81 VAL A C 1
ATOM 640 O O . VAL A 1 81 ? -0.858 38.110 -37.314 1.00 51.16 81 VAL A O 1
ATOM 643 N N . SER A 1 82 ? -1.760 36.061 -37.279 1.00 49.50 82 SER A N 1
ATOM 644 C CA . SER A 1 82 ? -2.659 36.236 -38.418 1.00 49.50 82 SER A CA 1
ATOM 645 C C . SER A 1 82 ? -3.821 35.255 -38.297 1.00 49.50 82 SER A C 1
ATOM 647 O O . SER A 1 82 ? -3.683 34.088 -37.936 1.00 49.50 82 SER A O 1
ATOM 649 N N . GLU A 1 83 ? -4.982 35.852 -38.475 1.00 52.84 83 GLU A N 1
ATOM 650 C CA . GLU A 1 83 ? -6.338 35.408 -38.221 1.00 52.84 83 GLU A CA 1
ATOM 651 C C . GLU A 1 83 ? -6.724 34.207 -39.094 1.00 52.84 83 GLU A C 1
ATOM 653 O O . GLU A 1 83 ? -6.712 34.289 -40.319 1.00 52.84 83 GLU A O 1
ATOM 658 N N . VAL A 1 84 ? -7.086 33.084 -38.467 1.00 40.06 84 VAL A N 1
ATOM 659 C CA . VAL A 1 84 ? -7.773 31.974 -39.143 1.00 40.06 84 VAL A CA 1
ATOM 660 C C . VAL A 1 84 ? -8.886 31.473 -38.231 1.00 40.06 84 VAL A C 1
ATOM 662 O O . VAL A 1 84 ? -8.644 30.814 -37.220 1.00 40.06 84 VAL A O 1
ATOM 665 N N . THR A 1 85 ? -10.126 31.817 -38.572 1.00 51.94 85 THR A N 1
ATOM 666 C CA . THR A 1 85 ? -11.329 31.335 -37.888 1.00 51.94 85 THR A CA 1
ATOM 667 C C . THR A 1 85 ? -11.661 29.927 -38.386 1.00 51.94 85 THR A C 1
ATOM 669 O O . THR A 1 85 ? -11.901 29.724 -39.575 1.00 51.94 85 THR A O 1
ATOM 672 N N . LEU A 1 86 ? -11.677 28.944 -37.483 1.00 53.03 86 LEU A N 1
ATOM 673 C CA . LEU A 1 86 ? -12.136 27.578 -37.761 1.00 53.03 86 LEU A CA 1
ATOM 674 C C . LEU A 1 86 ? -13.602 27.388 -37.317 1.00 53.03 86 LEU A C 1
ATOM 676 O O . LEU A 1 86 ? -14.049 28.075 -36.395 1.00 53.03 86 LEU A O 1
ATOM 680 N N . PRO A 1 87 ? -14.357 26.478 -37.967 1.00 53.00 87 PRO A N 1
ATOM 681 C CA . PRO A 1 87 ? -15.801 26.321 -37.776 1.00 53.00 87 PRO A CA 1
ATOM 682 C C . PRO A 1 87 ? -16.180 25.846 -36.361 1.00 53.00 87 PRO A C 1
ATOM 684 O O . PRO A 1 87 ? -15.367 25.213 -35.681 1.00 53.00 87 PRO A O 1
ATOM 687 N N . PRO A 1 88 ? -17.424 26.109 -35.907 1.00 52.19 88 PRO A N 1
ATOM 688 C CA . PRO A 1 88 ? -17.861 25.770 -34.559 1.00 52.19 88 PRO A CA 1
ATOM 689 C C . PRO A 1 88 ? -17.948 24.250 -34.388 1.00 52.19 88 PRO A C 1
ATOM 691 O O . PRO A 1 88 ? -18.858 23.589 -34.885 1.00 52.19 88 PRO A O 1
ATOM 694 N N . VAL A 1 89 ? -16.985 23.692 -33.656 1.00 47.94 89 VAL A N 1
ATOM 695 C CA . VAL A 1 89 ? -17.011 22.299 -33.209 1.00 47.94 89 VAL A CA 1
ATOM 696 C C . VAL A 1 89 ? -18.063 22.164 -32.109 1.00 47.94 89 VAL A C 1
ATOM 698 O O . VAL A 1 89 ? -17.942 22.756 -31.035 1.00 47.94 89 VAL A O 1
ATOM 701 N N . VAL A 1 90 ? -19.094 21.363 -32.378 1.00 53.06 90 VAL A N 1
ATOM 702 C CA . VAL A 1 90 ? -20.075 20.907 -31.386 1.00 53.06 90 VAL A CA 1
ATOM 703 C C . VAL A 1 90 ? -19.328 20.177 -30.268 1.00 53.06 90 VAL A C 1
ATOM 705 O O . VAL A 1 90 ? -18.732 19.121 -30.478 1.00 53.06 90 VAL A O 1
ATOM 708 N N . GLN A 1 91 ? -19.332 20.759 -29.070 1.00 49.25 91 GLN A N 1
ATOM 709 C CA . GLN A 1 91 ? -18.690 20.184 -27.894 1.00 49.25 91 GLN A CA 1
ATOM 710 C C . GLN A 1 91 ? -19.500 18.981 -27.393 1.00 49.25 91 GLN A C 1
ATOM 712 O O . GLN A 1 91 ? -20.492 19.140 -26.685 1.00 49.25 91 GLN A O 1
ATOM 717 N N . THR A 1 92 ? -19.058 17.760 -27.690 1.00 44.06 92 THR A N 1
ATOM 718 C CA . THR A 1 92 ? -19.431 16.605 -26.864 1.00 44.06 92 THR A CA 1
ATOM 719 C C . THR A 1 92 ? -18.762 16.760 -25.503 1.00 44.06 92 THR A C 1
ATOM 721 O O . THR A 1 92 ? -17.535 16.693 -25.389 1.00 44.06 92 THR A O 1
ATOM 724 N N . GLN A 1 93 ? -19.567 17.001 -24.472 1.00 43.59 93 GLN A N 1
ATOM 725 C CA . GLN A 1 93 ? -19.119 17.113 -23.089 1.00 43.59 93 GLN A CA 1
ATOM 726 C C . GLN A 1 93 ? -18.519 15.774 -22.635 1.00 43.59 93 GLN A C 1
ATOM 728 O O . GLN A 1 93 ? -19.238 14.817 -22.364 1.00 43.59 93 GLN A O 1
ATOM 733 N N . LYS A 1 94 ? -17.188 15.696 -22.535 1.00 47.22 94 LYS A N 1
ATOM 734 C CA . LYS A 1 94 ? -16.546 14.687 -21.685 1.00 47.22 94 LYS A CA 1
ATOM 735 C C . LYS A 1 94 ? -16.764 15.110 -20.225 1.00 47.22 94 LYS A C 1
ATOM 737 O O . LYS A 1 94 ? -16.506 16.278 -19.918 1.00 47.22 94 LYS A O 1
ATOM 742 N N . PRO A 1 95 ? -17.231 14.222 -19.329 1.00 44.28 95 PRO A N 1
ATOM 743 C CA . PRO A 1 95 ? -17.430 14.573 -17.930 1.00 44.28 95 PRO A CA 1
ATOM 744 C C . PRO A 1 95 ? -16.092 15.001 -17.315 1.00 44.28 95 PRO A C 1
ATOM 746 O O . PRO A 1 95 ? -15.115 14.252 -17.321 1.00 44.28 95 PRO A O 1
ATOM 749 N N . LYS A 1 96 ? -16.046 16.246 -16.826 1.00 45.53 96 LYS A N 1
ATOM 750 C CA . LYS A 1 96 ? -14.926 16.781 -16.046 1.00 45.53 96 LYS A CA 1
ATOM 751 C C . LYS A 1 96 ? -14.789 15.950 -14.762 1.00 45.53 96 LYS A C 1
ATOM 753 O O . LYS A 1 96 ? -15.813 15.718 -14.115 1.00 45.53 96 LYS A O 1
ATOM 758 N N . PRO A 1 97 ? -13.572 15.542 -14.351 1.00 58.16 97 PRO A N 1
ATOM 759 C CA . PRO A 1 97 ? -13.375 15.057 -12.990 1.00 58.16 97 PRO A CA 1
ATOM 760 C C . PRO A 1 97 ? -13.846 16.149 -12.014 1.00 58.16 97 PRO A C 1
ATOM 762 O O . PRO A 1 97 ? -13.677 17.337 -12.321 1.00 58.16 97 PRO A O 1
ATOM 765 N N . PRO A 1 98 ? -14.479 15.790 -10.883 1.00 53.22 98 PRO A N 1
ATOM 766 C CA . PRO A 1 98 ? -15.027 16.772 -9.962 1.00 53.22 98 PRO A CA 1
ATOM 767 C C . PRO A 1 98 ? -13.911 17.710 -9.503 1.00 53.22 98 PRO A C 1
ATOM 769 O O . PRO A 1 98 ? -12.916 17.289 -8.913 1.00 53.22 98 PRO A O 1
ATOM 772 N N . VAL A 1 99 ? -14.084 18.991 -9.826 1.00 53.16 99 VAL A N 1
ATOM 773 C CA . VAL A 1 99 ? -13.264 20.086 -9.319 1.00 53.16 99 VAL A CA 1
ATOM 774 C C . VAL A 1 99 ? -13.419 20.073 -7.805 1.00 53.16 99 VAL A C 1
ATOM 776 O O . VAL A 1 99 ? -14.480 20.399 -7.278 1.00 53.16 99 VAL A O 1
ATOM 779 N N . VAL A 1 100 ? -12.369 19.643 -7.111 1.00 58.16 100 VAL A N 1
ATOM 780 C CA . VAL A 1 100 ? -12.290 19.707 -5.656 1.00 58.16 100 VAL A CA 1
ATOM 781 C C . VAL A 1 100 ? -12.196 21.188 -5.300 1.00 58.16 100 VAL A C 1
ATOM 783 O O . VAL A 1 100 ? -11.178 21.835 -5.538 1.00 58.16 100 VAL A O 1
ATOM 786 N N . THR A 1 101 ? -13.290 21.765 -4.811 1.00 46.16 101 THR A N 1
ATOM 787 C CA . THR A 1 101 ? -13.282 23.079 -4.165 1.00 46.16 101 THR A CA 1
ATOM 788 C C . THR A 1 101 ? -12.310 23.012 -2.995 1.00 46.16 101 THR A C 1
ATOM 790 O O . THR A 1 101 ? -12.554 22.278 -2.038 1.00 46.16 101 THR A O 1
ATOM 793 N N . TRP A 1 102 ? -11.209 23.758 -3.081 1.00 41.41 102 TRP A N 1
ATOM 794 C CA . TRP A 1 102 ? -10.249 23.936 -1.995 1.00 41.41 102 TRP A CA 1
ATOM 795 C C . TRP A 1 102 ? -10.917 24.758 -0.888 1.00 41.41 102 TRP A C 1
ATOM 797 O O . TRP A 1 102 ? -10.757 25.973 -0.802 1.00 41.41 102 TRP A O 1
ATOM 807 N N . GLY A 1 103 ? -11.744 24.092 -0.082 1.00 48.94 103 GLY A N 1
ATOM 808 C CA . GLY A 1 103 ? -12.162 24.607 1.212 1.00 48.94 103 GLY A CA 1
ATOM 809 C C . GLY A 1 103 ? -10.924 24.827 2.077 1.00 48.94 103 GLY A C 1
ATOM 810 O O . GLY A 1 103 ? -9.959 24.075 1.961 1.00 48.94 103 GLY A O 1
ATOM 811 N N . ASN A 1 104 ? -10.957 25.893 2.879 1.00 49.84 104 ASN A N 1
ATOM 812 C CA . ASN A 1 104 ? -9.941 26.327 3.840 1.00 49.84 104 ASN A CA 1
ATOM 813 C C . ASN A 1 104 ? -8.922 25.237 4.225 1.00 49.84 104 ASN A C 1
ATOM 815 O O . ASN A 1 104 ? -9.308 24.195 4.747 1.00 49.84 104 ASN A O 1
ATOM 819 N N . LEU A 1 105 ? -7.627 25.530 4.039 1.00 50.31 105 LEU A N 1
ATOM 820 C CA . LEU A 1 105 ? -6.450 24.778 4.521 1.00 50.31 105 LEU A CA 1
ATOM 821 C C . LEU A 1 105 ? -6.366 24.739 6.066 1.00 50.31 105 LEU A C 1
ATOM 823 O O . LEU A 1 105 ? -5.320 24.971 6.662 1.00 50.31 105 LEU A O 1
ATOM 827 N N . SER A 1 106 ? -7.484 24.495 6.738 1.00 58.16 106 SER A N 1
ATOM 828 C CA . SER A 1 106 ? -7.539 24.187 8.156 1.00 58.16 106 SER A CA 1
ATOM 829 C C . SER A 1 106 ? -7.710 22.676 8.250 1.00 58.16 106 SER A C 1
ATOM 831 O O . SER A 1 106 ? -8.807 22.165 8.056 1.00 58.16 106 SER A O 1
ATOM 833 N N . GLU A 1 107 ? -6.580 21.990 8.433 1.00 67.38 107 GLU A N 1
ATOM 834 C CA . GLU A 1 107 ? -6.457 20.575 8.797 1.00 67.38 107 GLU A CA 1
ATOM 835 C C . GLU A 1 107 ? -7.416 19.632 8.042 1.00 67.38 107 GLU A C 1
ATOM 837 O O . GLU A 1 107 ? -8.488 19.265 8.532 1.00 67.38 107 GLU A O 1
ATOM 842 N N . ALA A 1 108 ? -7.033 19.210 6.831 1.00 63.91 108 ALA A N 1
ATOM 843 C CA . ALA A 1 108 ? -7.754 18.139 6.148 1.00 63.91 108 ALA A CA 1
ATOM 844 C C . ALA A 1 108 ? -7.874 16.929 7.100 1.00 63.91 108 ALA A C 1
ATOM 846 O O . ALA A 1 108 ? -6.863 16.516 7.678 1.00 63.91 108 ALA A O 1
ATOM 847 N N . PRO A 1 109 ? -9.079 16.360 7.299 1.00 73.44 109 PRO A N 1
ATOM 848 C CA . PRO A 1 109 ? -9.256 15.238 8.205 1.00 73.44 109 PRO A CA 1
ATOM 849 C C . PRO A 1 109 ? -8.296 14.108 7.842 1.00 73.44 109 PRO A C 1
ATOM 851 O O . PRO A 1 109 ? -8.317 13.615 6.717 1.00 73.44 109 PRO A O 1
ATOM 854 N N . LEU A 1 110 ? -7.488 13.670 8.814 1.00 82.38 110 LEU A N 1
ATOM 855 C CA . LEU A 1 110 ? -6.484 12.619 8.617 1.00 82.38 110 LEU A CA 1
ATOM 856 C C . LEU A 1 110 ? -7.085 11.343 8.003 1.00 82.38 110 LEU A C 1
ATOM 858 O O . LEU A 1 110 ? -6.395 10.599 7.325 1.00 82.38 110 LEU A O 1
ATOM 862 N N . MET A 1 111 ? -8.370 11.076 8.249 1.00 88.56 111 MET A N 1
ATOM 863 C CA . MET A 1 111 ? -9.096 9.908 7.761 1.00 88.56 111 MET A CA 1
ATOM 864 C C . MET A 1 111 ? -10.358 10.297 7.003 1.00 88.56 111 MET A C 1
ATOM 866 O O . MET A 1 111 ? -11.070 11.225 7.393 1.00 88.56 111 MET A O 1
ATOM 870 N N . ARG A 1 112 ? -10.728 9.462 6.028 1.00 90.06 112 ARG A N 1
ATOM 871 C CA . ARG A 1 112 ? -12.023 9.554 5.351 1.00 90.06 112 ARG A CA 1
ATOM 872 C C . ARG A 1 112 ? -13.184 9.374 6.335 1.00 90.06 112 ARG A C 1
ATOM 874 O O . ARG A 1 112 ? -13.093 8.527 7.241 1.00 90.06 112 ARG A O 1
ATOM 881 N N . PRO A 1 113 ? -14.305 10.096 6.141 1.00 91.75 113 PRO A N 1
ATOM 882 C CA . PRO A 1 113 ? -15.501 9.901 6.945 1.00 91.75 113 PRO A CA 1
ATOM 883 C C . PRO A 1 113 ? -16.003 8.460 6.817 1.00 91.75 113 PRO A C 1
ATOM 885 O O . PRO A 1 113 ? -15.895 7.810 5.779 1.00 91.75 113 PRO A O 1
ATOM 888 N N . VAL A 1 114 ? -16.539 7.936 7.913 1.00 92.25 114 VAL A N 1
ATOM 889 C CA . VAL A 1 114 ? -17.034 6.559 7.970 1.00 92.25 114 VAL A CA 1
ATOM 890 C C . VAL A 1 114 ? -18.399 6.471 7.292 1.00 92.25 114 VAL A C 1
ATOM 892 O O . VAL A 1 114 ? -19.219 7.379 7.439 1.00 92.25 114 VAL A O 1
ATOM 895 N N . SER A 1 115 ? -18.676 5.348 6.622 1.00 92.38 115 SER A N 1
ATOM 896 C CA . SER A 1 115 ? -20.004 5.063 6.077 1.00 92.38 115 SER A CA 1
ATOM 897 C C . SER A 1 115 ? -21.090 5.144 7.158 1.00 92.38 115 SER A C 1
ATOM 899 O O . SER A 1 115 ? -20.892 4.741 8.311 1.00 92.38 115 SER A O 1
ATOM 901 N N . SER A 1 116 ? -22.265 5.656 6.786 1.00 92.75 116 SER A N 1
ATOM 902 C CA . SER A 1 116 ? -23.399 5.857 7.699 1.00 92.75 116 SER A CA 1
ATOM 903 C C . SER A 1 116 ? -23.783 4.575 8.449 1.00 92.75 116 SER A C 1
ATOM 905 O O . SER A 1 116 ? -24.013 4.615 9.656 1.00 92.75 116 SER A O 1
ATOM 907 N N . GLN A 1 117 ? -23.754 3.424 7.773 1.00 91.69 117 GLN A N 1
ATOM 908 C CA . GLN A 1 117 ? -24.056 2.112 8.353 1.00 91.69 117 GLN A CA 1
ATOM 909 C C . GLN A 1 117 ? -23.072 1.706 9.465 1.00 91.69 117 GLN A C 1
ATOM 911 O O . GLN A 1 117 ? -23.473 1.225 10.530 1.00 91.69 117 GLN A O 1
ATOM 916 N N . THR A 1 118 ? -21.770 1.906 9.247 1.00 92.44 118 THR A N 1
ATOM 917 C CA . THR A 1 118 ? -20.752 1.590 10.258 1.00 92.44 118 THR A CA 1
ATOM 918 C C . THR A 1 118 ? -20.822 2.588 11.411 1.00 92.44 118 THR A C 1
ATOM 920 O O . THR A 1 118 ? -20.745 2.179 12.569 1.00 92.44 118 THR A O 1
ATOM 923 N N . LYS A 1 119 ? -21.077 3.873 11.122 1.00 93.56 119 LYS A N 1
ATOM 924 C CA . LYS A 1 119 ? -21.295 4.916 12.135 1.00 93.56 119 LYS A CA 1
ATOM 925 C C . LYS A 1 119 ? -22.522 4.634 13.008 1.00 93.56 119 LYS A C 1
ATOM 927 O O . LYS A 1 119 ? -22.445 4.824 14.216 1.00 93.56 119 LYS A O 1
ATOM 932 N N . ALA A 1 120 ? -23.611 4.110 12.445 1.00 93.50 120 ALA A N 1
ATOM 933 C CA . ALA A 1 120 ? -24.802 3.727 13.209 1.00 93.50 120 ALA A CA 1
ATOM 934 C C . ALA A 1 120 ? -24.497 2.650 14.263 1.00 93.50 120 ALA A C 1
ATOM 936 O O . ALA A 1 120 ? -25.049 2.673 15.361 1.00 93.50 120 ALA A O 1
ATOM 937 N N . SER A 1 121 ? -23.552 1.747 13.974 1.00 93.44 121 SER A N 1
ATOM 938 C CA . SER A 1 121 ? -23.144 0.720 14.937 1.00 93.44 121 SER A CA 1
ATOM 939 C C . SER A 1 121 ? -22.438 1.299 16.171 1.00 93.44 121 SER A C 1
ATOM 941 O O . SER A 1 121 ? -22.414 0.635 17.198 1.00 93.44 121 SER A O 1
ATOM 943 N N . LEU A 1 122 ? -21.887 2.520 16.102 1.00 94.75 122 LEU A N 1
ATOM 944 C CA . LEU A 1 122 ? -21.122 3.145 17.191 1.00 94.75 122 LEU A CA 1
ATOM 945 C C . LEU A 1 122 ? -21.959 3.367 18.459 1.00 94.75 122 LEU A C 1
ATOM 947 O O . LEU A 1 122 ? -21.435 3.244 19.566 1.00 94.75 122 LEU A O 1
ATOM 951 N N . TYR A 1 123 ? -23.247 3.669 18.285 1.00 93.00 123 TYR A N 1
ATOM 952 C CA . TYR A 1 123 ? -24.188 3.977 19.368 1.00 93.00 123 TYR A CA 1
ATOM 953 C C . TYR A 1 123 ? -25.228 2.870 19.592 1.00 93.00 123 TYR A C 1
ATOM 955 O O . TYR A 1 123 ? -26.140 3.028 20.397 1.00 93.00 123 TYR A O 1
ATOM 963 N N . ALA A 1 124 ? -25.103 1.743 18.887 1.00 91.56 124 ALA A N 1
ATOM 964 C CA . ALA A 1 124 ? -26.046 0.639 18.984 1.00 91.56 124 ALA A CA 1
ATOM 965 C C . ALA A 1 124 ? -25.657 -0.328 20.116 1.00 91.56 124 ALA A C 1
ATOM 967 O O . ALA A 1 124 ? -24.783 -1.178 19.940 1.00 91.56 124 ALA A O 1
ATOM 968 N N . GLY A 1 125 ? -26.339 -0.235 21.259 1.00 93.50 125 GLY A N 1
ATOM 969 C CA . GLY A 1 125 ? -26.139 -1.124 22.410 1.00 93.50 125 GLY A CA 1
ATOM 970 C C . GLY A 1 125 ? -24.856 -0.844 23.202 1.00 93.50 125 GLY A C 1
ATOM 971 O O . GLY A 1 125 ? -24.213 0.192 23.035 1.00 93.50 125 GLY A O 1
ATOM 972 N N . PHE A 1 126 ? -24.482 -1.780 24.077 1.00 91.75 126 PHE A N 1
ATOM 973 C CA . PHE A 1 126 ? -23.347 -1.627 24.989 1.00 91.75 126 PHE A CA 1
ATOM 974 C C . PHE A 1 126 ? -22.087 -2.336 24.489 1.00 91.75 126 PHE A C 1
ATOM 976 O O . PHE A 1 126 ? -22.144 -3.415 23.898 1.00 91.75 126 PHE A O 1
ATOM 983 N N . SER A 1 127 ? -20.927 -1.733 24.768 1.00 92.44 127 SER A N 1
ATOM 984 C CA . SER A 1 127 ? -19.623 -2.292 24.389 1.00 92.44 127 SER A CA 1
ATOM 985 C C . SER A 1 127 ? -19.334 -3.631 25.063 1.00 92.44 127 SER A C 1
ATOM 987 O O . SER A 1 127 ? -18.685 -4.464 24.451 1.00 92.44 127 SER A O 1
ATOM 989 N N . HIS A 1 128 ? -19.825 -3.844 26.288 1.00 90.44 128 HIS A N 1
ATOM 990 C CA . HIS A 1 128 ? -19.595 -5.076 27.047 1.00 90.44 128 HIS A CA 1
ATOM 991 C C . HIS A 1 128 ? -20.079 -6.329 26.296 1.00 90.44 128 HIS A C 1
ATOM 993 O O . HIS A 1 128 ? -19.370 -7.327 26.231 1.00 90.44 128 HIS A O 1
ATOM 999 N N . ASP A 1 129 ? -21.226 -6.240 25.621 1.00 92.31 129 ASP A N 1
ATOM 1000 C CA . ASP A 1 129 ? -21.824 -7.361 24.883 1.00 92.31 129 ASP A CA 1
ATOM 1001 C C . ASP A 1 129 ? -21.227 -7.524 23.474 1.00 92.31 129 ASP A C 1
ATOM 1003 O O . ASP A 1 129 ? -21.816 -8.149 22.590 1.00 92.31 129 ASP A O 1
ATOM 1007 N N . GLY A 1 130 ? -20.086 -6.880 23.207 1.00 92.06 130 GLY A N 1
ATOM 1008 C CA . GLY A 1 130 ? -19.454 -6.858 21.894 1.00 92.06 130 GLY A CA 1
ATOM 1009 C C . GLY A 1 130 ? -20.167 -5.987 20.859 1.00 92.06 130 GLY A C 1
ATOM 1010 O O . GLY A 1 130 ? -19.814 -6.067 19.681 1.00 92.06 130 GLY A O 1
ATOM 1011 N N . LYS A 1 131 ? -21.147 -5.167 21.268 1.00 94.12 131 LYS A N 1
ATOM 1012 C CA . LYS A 1 131 ? -21.909 -4.240 20.413 1.00 94.12 131 LYS A CA 1
ATOM 1013 C C . LYS A 1 131 ? -21.337 -2.814 20.503 1.00 94.12 131 LYS A C 1
ATOM 1015 O O . LYS A 1 131 ? -20.227 -2.603 20.997 1.00 94.12 131 LYS A O 1
ATOM 1020 N N . GLY A 1 132 ? -22.041 -1.830 19.948 1.00 95.06 132 GLY A N 1
ATOM 1021 C CA . GLY A 1 132 ? -21.689 -0.417 20.070 1.00 95.06 132 GLY A CA 1
ATOM 1022 C C . GLY A 1 132 ? -20.286 -0.087 19.554 1.00 95.06 132 GLY A C 1
ATOM 1023 O O . GLY A 1 132 ? -19.879 -0.443 18.441 1.00 95.06 132 GLY A O 1
ATOM 1024 N N . ARG A 1 133 ? -19.502 0.564 20.419 1.00 94.44 133 ARG A N 1
ATOM 1025 C CA . ARG A 1 133 ? -18.140 1.015 20.104 1.00 94.44 133 ARG A CA 1
ATOM 1026 C C . ARG A 1 133 ? -17.189 -0.135 19.796 1.00 94.44 133 ARG A C 1
ATOM 1028 O O . ARG A 1 133 ? -16.382 -0.006 18.879 1.00 94.44 133 ARG A O 1
ATOM 1035 N N . GLN A 1 134 ? -17.290 -1.263 20.504 1.00 95.62 134 GLN A N 1
ATOM 1036 C CA . GLN A 1 134 ? -16.409 -2.406 20.248 1.00 95.62 134 GLN A CA 1
ATOM 1037 C C . GLN A 1 134 ? -16.655 -2.982 18.849 1.00 95.62 134 GLN A C 1
ATOM 1039 O O . GLN A 1 134 ? -15.708 -3.277 18.117 1.00 95.62 134 GLN A O 1
ATOM 1044 N N . LEU A 1 135 ? -17.923 -3.089 18.451 1.00 95.56 135 LEU A N 1
ATOM 1045 C CA . LEU A 1 135 ? -18.314 -3.550 17.122 1.00 95.56 135 LEU A CA 1
ATOM 1046 C C . LEU A 1 135 ? -17.846 -2.577 16.032 1.00 95.56 135 LEU A C 1
ATOM 1048 O O . LEU A 1 135 ? -17.300 -3.011 15.016 1.00 95.56 135 LEU A O 1
ATOM 1052 N N . TYR A 1 136 ? -18.002 -1.270 16.258 1.00 95.38 136 TYR A N 1
ATOM 1053 C CA . TYR A 1 136 ? -17.491 -0.232 15.362 1.00 95.38 136 TYR A CA 1
ATOM 1054 C C . TYR A 1 136 ? -15.978 -0.351 15.148 1.00 95.38 136 TYR A C 1
ATOM 1056 O O . TYR A 1 136 ? -15.529 -0.386 14.004 1.00 95.38 136 TYR A O 1
ATOM 1064 N N . LEU A 1 137 ? -15.197 -0.472 16.227 1.00 94.31 137 LEU A N 1
ATOM 1065 C CA . LEU A 1 137 ? -13.742 -0.602 16.132 1.00 94.31 137 LEU A CA 1
ATOM 1066 C C . LEU A 1 137 ? -13.357 -1.877 15.379 1.00 94.31 137 LEU A C 1
ATOM 1068 O O . LEU A 1 137 ? -12.577 -1.803 14.436 1.00 94.31 137 LEU A O 1
ATOM 1072 N N . LYS A 1 138 ? -13.982 -3.020 15.697 1.00 94.62 138 LYS A N 1
ATOM 1073 C CA . LYS A 1 138 ? -13.770 -4.281 14.966 1.00 94.62 138 LYS A CA 1
ATOM 1074 C C . LYS A 1 138 ? -14.052 -4.136 13.468 1.00 94.62 138 LYS A C 1
ATOM 1076 O O . LYS A 1 138 ? -13.274 -4.629 12.659 1.00 94.62 138 LYS A O 1
ATOM 1081 N N . LYS A 1 139 ? -15.142 -3.461 13.084 1.00 94.44 139 LYS A N 1
ATOM 1082 C CA . LYS A 1 139 ? -15.456 -3.183 11.671 1.00 94.44 139 LYS A CA 1
ATOM 1083 C C . LYS A 1 139 ? -14.413 -2.267 11.032 1.00 94.44 139 LYS A C 1
ATOM 1085 O O . LYS A 1 139 ? -13.949 -2.559 9.937 1.00 94.44 139 LYS A O 1
ATOM 1090 N N . ARG A 1 140 ? -14.014 -1.193 11.719 1.00 93.81 140 ARG A N 1
ATOM 1091 C CA . ARG A 1 140 ? -13.054 -0.207 11.201 1.00 93.81 140 ARG A CA 1
ATOM 1092 C C . ARG A 1 140 ? -11.635 -0.771 11.074 1.00 93.81 140 ARG A C 1
ATOM 1094 O O . ARG A 1 140 ? -10.911 -0.323 10.198 1.00 93.81 140 ARG A O 1
ATOM 1101 N N . THR A 1 141 ? -11.254 -1.750 11.896 1.00 93.94 141 THR A N 1
ATOM 1102 C CA . THR A 1 141 ? -9.970 -2.467 11.789 1.00 93.94 141 THR A CA 1
ATOM 1103 C C . THR A 1 141 ? -9.929 -3.428 10.603 1.00 93.94 141 THR A C 1
ATOM 1105 O O . THR A 1 141 ? -8.864 -3.640 10.041 1.00 93.94 141 THR A O 1
ATOM 1108 N N . LYS A 1 142 ? -11.073 -4.003 10.206 1.00 93.44 142 LYS A N 1
ATOM 1109 C CA . LYS A 1 142 ? -11.151 -4.884 9.028 1.00 93.44 142 LYS A CA 1
ATOM 1110 C C . LYS A 1 142 ? -11.015 -4.132 7.702 1.00 93.44 142 LYS A C 1
ATOM 1112 O O . LYS A 1 142 ? -10.714 -4.763 6.697 1.00 93.44 142 LYS A O 1
ATOM 1117 N N . GLN A 1 143 ? -11.268 -2.822 7.688 1.00 92.25 143 GLN A N 1
ATOM 1118 C CA . GLN A 1 143 ? -11.095 -2.001 6.492 1.00 92.25 143 GLN A CA 1
ATOM 1119 C C . GLN A 1 143 ? -9.614 -1.757 6.218 1.00 92.25 143 GLN A C 1
ATOM 1121 O O . GLN A 1 143 ? -8.855 -1.418 7.130 1.00 92.25 143 GLN A O 1
ATOM 1126 N N . GLY A 1 144 ? -9.228 -1.898 4.951 1.00 91.12 144 GLY A N 1
ATOM 1127 C CA . GLY A 1 144 ? -7.872 -1.617 4.505 1.00 91.12 144 GLY A CA 1
ATOM 1128 C C . GLY A 1 144 ? -7.502 -0.139 4.687 1.00 91.12 144 GLY A C 1
ATOM 1129 O O . GLY A 1 144 ? -8.380 0.731 4.732 1.00 91.12 144 GLY A O 1
ATOM 1130 N N . PRO A 1 145 ? -6.201 0.176 4.788 1.00 92.12 145 PRO A N 1
ATOM 1131 C CA . PRO A 1 145 ? -5.746 1.554 4.925 1.00 92.12 145 PRO A CA 1
ATOM 1132 C C . PRO A 1 145 ? -6.158 2.423 3.722 1.00 92.12 145 PRO A C 1
ATOM 1134 O O . PRO A 1 145 ? -6.517 3.578 3.915 1.00 92.12 145 PRO A O 1
ATOM 1137 N N . GLU A 1 146 ? -6.225 1.857 2.517 1.00 90.88 146 GLU A N 1
ATOM 1138 C CA . GLU A 1 146 ? -6.594 2.558 1.274 1.00 90.88 146 GLU A CA 1
ATOM 1139 C C . GLU A 1 146 ? -8.042 3.074 1.249 1.00 90.88 146 GLU A C 1
ATOM 1141 O O . GLU A 1 146 ? -8.343 4.119 0.671 1.00 90.88 146 GLU A O 1
ATOM 1146 N N . GLU A 1 147 ? -8.962 2.367 1.908 1.00 90.00 147 GLU A N 1
ATOM 1147 C CA . GLU A 1 147 ? -10.345 2.828 2.075 1.00 90.00 147 GLU A CA 1
ATOM 1148 C C . GLU A 1 147 ? -10.468 3.857 3.202 1.00 90.00 147 GLU A C 1
ATOM 1150 O O . GLU A 1 147 ? -11.393 4.673 3.230 1.00 90.00 147 GLU A O 1
ATOM 1155 N N . LYS A 1 148 ? -9.558 3.788 4.175 1.00 91.94 148 LYS A N 1
ATOM 1156 C CA . LYS A 1 148 ? -9.606 4.543 5.426 1.00 91.94 148 LYS A CA 1
ATOM 1157 C C . LYS A 1 148 ? -8.936 5.915 5.311 1.00 91.94 148 LYS A C 1
ATOM 1159 O O . LYS A 1 148 ? -9.383 6.855 5.974 1.00 91.94 148 LYS A O 1
ATOM 1164 N N . TYR A 1 149 ? -7.905 6.020 4.482 1.00 92.00 149 TYR A N 1
ATOM 1165 C CA . TYR A 1 149 ? -7.060 7.195 4.306 1.00 92.00 149 TYR A CA 1
ATOM 1166 C C . TYR A 1 149 ? -7.006 7.592 2.828 1.00 92.00 149 TYR A C 1
ATOM 1168 O O . TYR A 1 149 ? -7.052 6.737 1.949 1.00 92.00 149 TYR A O 1
ATOM 1176 N N . ASP A 1 150 ? -6.918 8.892 2.550 1.00 89.62 150 ASP A N 1
ATOM 1177 C CA . ASP A 1 150 ? -6.798 9.385 1.172 1.00 89.62 150 ASP A CA 1
ATOM 1178 C C . ASP A 1 150 ? -5.408 9.152 0.576 1.00 89.62 150 ASP A C 1
ATOM 1180 O O . ASP A 1 150 ? -5.271 8.920 -0.625 1.00 89.62 150 ASP A O 1
ATOM 1184 N N . HIS A 1 151 ? -4.386 9.193 1.426 1.00 89.19 151 HIS A N 1
ATOM 1185 C CA . HIS A 1 151 ? -2.982 9.081 1.061 1.00 89.19 151 HIS A CA 1
ATOM 1186 C C . HIS A 1 151 ? -2.231 8.210 2.079 1.00 89.19 151 HIS A C 1
ATOM 1188 O O . HIS A 1 151 ? -2.675 8.089 3.229 1.00 89.19 151 HIS A O 1
ATOM 1194 N N . PRO A 1 152 ? -1.103 7.596 1.678 1.00 91.69 152 PRO A N 1
ATOM 1195 C CA . PRO A 1 152 ? -0.251 6.872 2.606 1.00 91.69 152 PRO A CA 1
ATOM 1196 C C . PRO A 1 152 ? 0.300 7.839 3.659 1.00 91.69 152 PRO A C 1
ATOM 1198 O O . PRO A 1 152 ? 0.836 8.895 3.336 1.00 91.69 152 PRO A O 1
ATOM 1201 N N . ILE A 1 153 ? 0.137 7.488 4.934 1.00 90.19 153 ILE A N 1
ATOM 1202 C CA . ILE A 1 153 ? 0.656 8.296 6.052 1.00 90.19 153 ILE A CA 1
ATOM 1203 C C . ILE A 1 153 ? 2.083 7.870 6.407 1.00 90.19 153 ILE A C 1
ATOM 1205 O O . ILE A 1 153 ? 2.892 8.682 6.848 1.00 90.19 153 ILE A O 1
ATOM 1209 N N . LEU A 1 154 ? 2.387 6.581 6.250 1.00 89.12 154 LEU A N 1
ATOM 1210 C CA . LEU A 1 154 ? 3.680 5.997 6.582 1.00 89.12 154 LEU A CA 1
ATOM 1211 C C . LEU A 1 154 ? 4.433 5.640 5.302 1.00 89.12 154 LEU A C 1
ATOM 1213 O O . LEU A 1 154 ? 3.832 5.183 4.334 1.00 89.12 154 LEU A O 1
ATOM 1217 N N . SER A 1 155 ? 5.762 5.724 5.351 1.00 92.06 155 SER A N 1
ATOM 1218 C CA . SER A 1 155 ? 6.644 5.290 4.258 1.00 92.06 155 SER A CA 1
ATOM 1219 C C . SER A 1 155 ? 6.508 3.803 3.924 1.00 92.06 155 SER A C 1
ATOM 1221 O O . SER A 1 155 ? 6.715 3.393 2.788 1.00 92.06 155 SER A O 1
ATOM 1223 N N . SER A 1 156 ? 6.120 2.969 4.893 1.00 90.00 156 SER A N 1
ATOM 1224 C CA . SER A 1 156 ? 5.847 1.550 4.650 1.00 90.00 156 SER A CA 1
ATOM 1225 C C . SER A 1 156 ? 4.604 1.312 3.792 1.00 90.00 156 SER A C 1
ATOM 1227 O O . SER A 1 156 ? 4.451 0.217 3.260 1.00 90.00 156 SER A O 1
ATOM 1229 N N . TRP A 1 157 ? 3.723 2.307 3.658 1.00 91.69 157 TRP A N 1
ATOM 1230 C CA . TRP A 1 157 ? 2.518 2.226 2.833 1.00 91.69 157 TRP A CA 1
ATOM 1231 C C . TRP A 1 157 ? 2.730 2.752 1.416 1.00 91.69 157 TRP A C 1
ATOM 1233 O O . TRP A 1 157 ? 1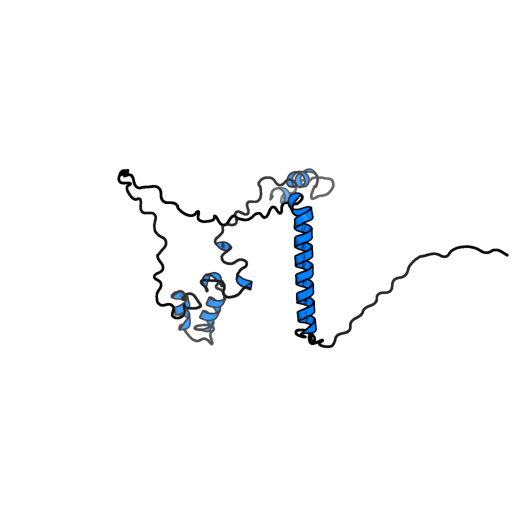.841 2.566 0.596 1.00 91.69 157 TRP A O 1
ATOM 1243 N N . ASP A 1 158 ? 3.878 3.367 1.105 1.00 89.56 158 ASP A N 1
ATOM 1244 C CA . ASP A 1 158 ? 4.186 3.794 -0.269 1.00 89.56 158 ASP A CA 1
ATOM 1245 C C . ASP A 1 158 ? 4.193 2.603 -1.235 1.00 89.56 158 ASP A C 1
ATOM 1247 O O . ASP A 1 158 ? 3.758 2.705 -2.383 1.00 89.56 158 ASP A O 1
ATOM 1251 N N . TYR A 1 159 ? 4.663 1.446 -0.766 1.00 88.19 159 TYR A N 1
ATOM 1252 C CA . TYR A 1 159 ? 4.676 0.223 -1.554 1.00 88.19 159 TYR A CA 1
ATOM 1253 C C . TYR A 1 159 ? 3.309 -0.462 -1.512 1.00 88.19 159 TYR A C 1
ATOM 1255 O O . TYR A 1 159 ? 2.801 -0.803 -0.447 1.00 88.19 159 TYR A O 1
ATOM 1263 N N . GLY A 1 160 ? 2.742 -0.720 -2.691 1.00 86.06 160 GLY A N 1
ATOM 1264 C CA . GLY A 1 160 ? 1.488 -1.463 -2.834 1.00 86.06 160 GLY A CA 1
ATOM 1265 C C . GLY A 1 160 ? 0.214 -0.636 -2.638 1.00 86.06 160 GLY A C 1
ATOM 1266 O O . GLY A 1 160 ? -0.865 -1.204 -2.773 1.00 86.06 160 GLY A O 1
ATOM 1267 N N . TRP A 1 161 ? 0.314 0.676 -2.386 1.00 91.75 161 TRP A N 1
ATOM 1268 C CA . TRP A 1 161 ? -0.851 1.557 -2.272 1.00 91.75 161 TRP A CA 1
ATOM 1269 C C . TRP A 1 161 ? -1.708 1.538 -3.543 1.00 91.75 161 TRP A C 1
ATOM 1271 O O . TRP A 1 161 ? -1.240 1.902 -4.624 1.00 91.75 161 TRP A O 1
ATOM 1281 N N . ARG A 1 162 ? -2.979 1.157 -3.398 1.00 88.69 162 ARG A N 1
ATOM 1282 C CA . ARG A 1 162 ? -3.990 1.067 -4.463 1.00 88.69 162 ARG A CA 1
ATOM 1283 C C . ARG A 1 162 ? -3.586 0.139 -5.605 1.00 88.69 162 ARG A C 1
ATOM 1285 O O . ARG A 1 162 ? -3.992 0.335 -6.749 1.00 88.69 162 ARG A O 1
ATOM 1292 N N . LEU A 1 163 ? -2.803 -0.899 -5.307 1.00 84.94 163 LEU A N 1
ATOM 1293 C CA . LEU A 1 163 ? -2.398 -1.877 -6.316 1.00 84.94 163 LEU A CA 1
ATOM 1294 C C . LEU A 1 163 ? -3.602 -2.636 -6.897 1.00 84.94 163 LEU A C 1
ATOM 1296 O O . LEU A 1 163 ? -3.572 -3.004 -8.064 1.00 84.94 163 LEU A O 1
ATOM 1300 N N . GLY A 1 164 ? -4.671 -2.813 -6.110 1.00 82.19 164 GLY A N 1
ATOM 1301 C CA . GLY A 1 164 ? -5.898 -3.487 -6.544 1.00 82.19 164 GLY A CA 1
ATOM 1302 C C . GLY A 1 164 ? -6.702 -2.747 -7.619 1.00 82.19 164 GLY A C 1
ATOM 1303 O O . GLY A 1 164 ? -7.483 -3.386 -8.316 1.00 82.19 164 GLY A O 1
ATOM 1304 N N . ASP A 1 165 ? -6.500 -1.435 -7.790 1.00 84.62 165 ASP A N 1
ATOM 1305 C CA . ASP A 1 165 ? -7.150 -0.669 -8.866 1.00 84.62 165 ASP A CA 1
ATOM 1306 C C . ASP A 1 165 ? -6.535 -0.965 -10.236 1.00 84.62 165 ASP A C 1
ATOM 1308 O O . ASP A 1 165 ? -7.152 -0.731 -11.276 1.00 84.62 165 ASP A O 1
ATOM 1312 N N . TYR A 1 166 ? -5.301 -1.465 -10.241 1.00 80.50 166 TYR A N 1
ATOM 1313 C CA . TYR A 1 166 ? -4.672 -1.962 -11.444 1.00 80.50 166 TYR A CA 1
ATOM 1314 C C . TYR A 1 166 ? -5.093 -3.415 -11.603 1.00 80.50 166 TYR A C 1
ATOM 1316 O O . TYR A 1 166 ? -4.671 -4.284 -10.840 1.00 80.50 166 TYR A O 1
ATOM 1324 N N . GLU A 1 167 ? -5.909 -3.686 -12.619 1.00 76.50 167 GLU A N 1
ATOM 1325 C CA . GLU A 1 167 ? -6.115 -5.048 -13.096 1.00 76.50 167 GLU A CA 1
ATOM 1326 C C . GLU A 1 167 ? -4.747 -5.590 -13.526 1.00 76.50 167 GLU A C 1
ATOM 1328 O O . GLU A 1 167 ? -4.238 -5.304 -14.612 1.00 76.50 167 GLU A O 1
ATOM 1333 N N . MET A 1 168 ? -4.091 -6.327 -12.627 1.00 73.69 168 MET A N 1
ATOM 1334 C CA . MET A 1 168 ? -2.937 -7.119 -13.001 1.00 73.69 168 MET A CA 1
ATOM 1335 C C . MET A 1 168 ? -3.463 -8.253 -13.868 1.00 73.69 168 MET A C 1
ATOM 1337 O O . MET A 1 168 ? -3.841 -9.314 -13.374 1.00 73.69 168 MET A O 1
ATOM 1341 N N . ASP A 1 169 ? -3.466 -8.003 -15.175 1.00 74.25 169 ASP A N 1
ATOM 1342 C CA . ASP A 1 169 ? -3.602 -8.994 -16.234 1.00 74.25 169 ASP A CA 1
ATOM 1343 C C . ASP A 1 169 ? -2.397 -9.951 -16.183 1.00 74.25 169 ASP A C 1
ATOM 1345 O O . ASP A 1 169 ? -1.556 -10.011 -17.082 1.00 74.25 169 ASP A O 1
ATOM 1349 N N . CYS A 1 170 ? -2.289 -10.721 -15.102 1.00 69.81 170 CYS A N 1
ATOM 1350 C CA . CYS A 1 170 ? -1.377 -11.844 -14.975 1.00 69.81 170 CYS A CA 1
ATOM 1351 C C . CYS A 1 170 ? -1.923 -12.985 -15.834 1.00 69.81 170 CYS A C 1
ATOM 1353 O O . CYS A 1 170 ? -2.402 -14.003 -15.340 1.00 69.81 170 CYS A O 1
ATOM 1355 N N . LYS A 1 171 ? -1.892 -12.788 -17.152 1.00 74.69 171 LYS A N 1
ATOM 1356 C CA . LYS A 1 171 ? -2.263 -13.803 -18.128 1.00 74.69 171 LYS A CA 1
ATOM 1357 C C . LYS A 1 171 ? -1.151 -14.836 -18.135 1.00 74.69 171 LYS A C 1
ATOM 1359 O O . LYS A 1 171 ? -0.021 -14.539 -18.525 1.00 74.69 171 LYS A O 1
ATOM 1364 N N . THR A 1 172 ? -1.462 -16.052 -17.695 1.00 77.94 172 THR A N 1
ATOM 1365 C CA . THR A 1 172 ? -0.584 -17.191 -17.951 1.00 77.94 172 THR A CA 1
ATOM 1366 C C . THR A 1 172 ? -0.409 -17.289 -19.469 1.00 77.94 172 THR A C 1
ATOM 1368 O O . THR A 1 172 ? -1.413 -17.323 -20.186 1.00 77.94 172 THR A O 1
ATOM 1371 N N . PRO A 1 173 ? 0.828 -17.262 -19.996 1.00 77.75 173 PRO A N 1
ATOM 1372 C CA . PRO A 1 173 ? 1.033 -17.390 -21.431 1.00 77.75 173 PRO A CA 1
ATOM 1373 C C . PRO A 1 173 ? 0.447 -18.726 -21.888 1.00 77.75 173 PRO A C 1
ATOM 1375 O O . PRO A 1 173 ? 0.700 -19.748 -21.254 1.00 77.75 173 PRO A O 1
ATOM 1378 N N . ALA A 1 174 ? -0.316 -18.715 -22.986 1.00 73.81 174 ALA A N 1
ATOM 1379 C CA . ALA A 1 174 ? -1.018 -19.903 -23.479 1.00 73.81 174 ALA A CA 1
ATOM 1380 C C . ALA A 1 174 ? -0.079 -21.110 -23.666 1.00 73.81 174 ALA A C 1
ATOM 1382 O O . ALA A 1 174 ? -0.468 -22.239 -23.392 1.00 73.81 174 ALA A O 1
ATOM 1383 N N . ASN A 1 175 ? 1.175 -20.856 -24.062 1.00 70.88 175 ASN A N 1
ATOM 1384 C CA . ASN A 1 175 ? 2.180 -21.888 -24.294 1.00 70.88 175 ASN A CA 1
ATOM 1385 C C . ASN A 1 175 ? 3.462 -21.588 -23.497 1.00 70.88 175 ASN A C 1
ATOM 1387 O O . ASN A 1 175 ? 4.236 -20.696 -23.853 1.00 70.88 175 ASN A O 1
ATOM 1391 N N . GLY A 1 176 ? 3.714 -22.355 -22.434 1.00 74.62 176 GLY A N 1
ATOM 1392 C CA . GLY A 1 176 ? 4.986 -22.348 -21.708 1.00 74.62 176 GLY A CA 1
ATOM 1393 C C . GLY A 1 176 ? 6.024 -23.259 -22.374 1.00 74.62 176 GLY A C 1
ATOM 1394 O O . GLY A 1 176 ? 5.717 -24.395 -22.726 1.00 74.62 176 GLY A O 1
ATOM 1395 N N . ARG A 1 177 ? 7.279 -22.801 -22.510 1.00 75.88 177 ARG A N 1
ATOM 1396 C CA . ARG A 1 177 ? 8.374 -23.550 -23.177 1.00 75.88 177 ARG A CA 1
ATOM 1397 C C . ARG A 1 177 ? 8.629 -24.955 -22.602 1.00 75.88 177 ARG A C 1
ATOM 1399 O O . ARG A 1 177 ? 9.175 -25.796 -23.306 1.00 75.88 177 ARG A O 1
ATOM 1406 N N . SER A 1 178 ? 8.242 -25.205 -21.352 1.00 75.00 178 SER A N 1
ATOM 1407 C CA . SER A 1 178 ? 8.555 -26.443 -20.624 1.00 75.00 178 SER A CA 1
ATOM 1408 C C . SER A 1 178 ? 7.381 -27.419 -20.490 1.00 75.00 178 SER A C 1
ATOM 1410 O O . SER A 1 178 ? 7.598 -28.549 -20.055 1.00 75.00 178 SER A O 1
ATOM 1412 N N . GLU A 1 179 ? 6.159 -27.026 -20.865 1.00 76.75 179 GLU A N 1
ATOM 1413 C CA . GLU A 1 179 ? 4.970 -27.885 -20.714 1.00 76.75 179 GLU A CA 1
ATOM 1414 C C . GLU A 1 179 ? 5.032 -29.112 -21.634 1.00 76.75 179 GLU A C 1
ATOM 1416 O O . GLU A 1 179 ? 4.744 -30.224 -21.202 1.00 76.75 179 GLU A O 1
ATOM 1421 N N . ILE A 1 180 ? 5.513 -28.946 -22.873 1.00 79.00 180 ILE A N 1
ATOM 1422 C CA . ILE A 1 180 ? 5.617 -30.048 -23.844 1.00 79.00 180 ILE A CA 1
ATOM 1423 C C . ILE A 1 180 ? 6.561 -31.138 -23.330 1.00 79.00 180 ILE A C 1
ATOM 1425 O O . ILE A 1 180 ? 6.186 -32.304 -23.312 1.00 79.00 180 ILE A O 1
ATOM 1429 N N . VAL A 1 181 ? 7.761 -30.764 -22.869 1.00 83.19 181 VAL A N 1
ATOM 1430 C CA . VAL A 1 181 ? 8.757 -31.725 -22.361 1.00 83.19 181 VAL A CA 1
ATOM 1431 C C . VAL A 1 181 ? 8.234 -32.442 -21.119 1.00 83.19 181 VAL A C 1
ATOM 1433 O O . VAL A 1 181 ? 8.411 -33.650 -20.976 1.00 83.19 181 VAL A O 1
ATOM 1436 N N . ARG A 1 182 ? 7.559 -31.707 -20.229 1.00 79.19 182 ARG A N 1
ATOM 1437 C CA . ARG A 1 182 ? 7.001 -32.271 -19.002 1.00 79.19 182 ARG A CA 1
ATOM 1438 C C . ARG A 1 182 ? 5.876 -33.268 -19.278 1.00 79.19 182 ARG A C 1
ATOM 1440 O O . ARG A 1 182 ? 5.824 -34.280 -18.592 1.00 79.19 182 ARG A O 1
ATOM 1447 N N . ASN A 1 183 ? 5.023 -32.996 -20.265 1.00 76.94 183 ASN A N 1
ATOM 1448 C CA . ASN A 1 183 ? 3.887 -33.853 -20.601 1.00 76.94 183 ASN A CA 1
ATOM 1449 C C . ASN A 1 183 ? 4.272 -35.054 -21.479 1.00 76.94 183 ASN A C 1
ATOM 1451 O O . ASN A 1 183 ? 3.570 -36.059 -21.445 1.00 76.94 183 ASN A O 1
ATOM 1455 N N . SER A 1 184 ? 5.362 -34.976 -22.257 1.00 78.00 184 SER A N 1
ATOM 1456 C CA . SER A 1 184 ? 5.763 -36.063 -23.162 1.00 78.00 184 SER A CA 1
ATOM 1457 C C . SER A 1 184 ? 6.857 -36.980 -22.614 1.00 78.00 184 SER A C 1
ATOM 1459 O O . SER A 1 184 ? 6.760 -38.193 -22.780 1.00 78.00 184 SER A O 1
ATOM 1461 N N . PHE A 1 185 ? 7.899 -36.439 -21.972 1.00 79.19 185 PHE A N 1
ATOM 1462 C CA . PHE A 1 185 ? 9.060 -37.239 -21.552 1.00 79.19 185 PHE A CA 1
ATOM 1463 C C . PHE A 1 185 ? 8.901 -37.867 -20.168 1.00 79.19 185 PHE A C 1
ATOM 1465 O O . PHE A 1 185 ? 9.537 -38.881 -19.886 1.00 79.19 185 PHE A O 1
ATOM 1472 N N . TYR A 1 186 ? 8.083 -37.277 -19.297 1.00 80.12 186 TYR A N 1
ATOM 1473 C CA . TYR A 1 186 ? 7.972 -37.704 -17.906 1.00 80.12 186 TYR A CA 1
ATOM 1474 C C . TYR A 1 186 ? 6.572 -38.241 -17.609 1.00 80.12 186 TYR A C 1
ATOM 1476 O O . TYR A 1 186 ? 5.604 -37.489 -17.554 1.00 80.12 186 TYR A O 1
ATOM 1484 N N . ALA A 1 187 ? 6.471 -39.547 -17.357 1.00 77.62 187 ALA A N 1
ATOM 1485 C CA . ALA A 1 187 ? 5.254 -40.167 -16.845 1.00 77.62 187 ALA A CA 1
ATOM 1486 C C . ALA A 1 187 ? 5.184 -40.038 -15.314 1.00 77.62 187 ALA A C 1
ATOM 1488 O O . ALA A 1 187 ? 6.200 -40.122 -14.622 1.00 77.62 187 ALA A O 1
ATOM 1489 N N . ARG A 1 188 ? 3.974 -39.874 -14.761 1.00 73.25 188 ARG A N 1
ATOM 1490 C CA . ARG A 1 188 ? 3.761 -39.874 -13.299 1.00 73.25 188 ARG A CA 1
ATOM 1491 C C . ARG A 1 188 ? 4.016 -41.257 -12.685 1.00 73.25 188 ARG A C 1
ATOM 1493 O O . ARG A 1 188 ? 4.470 -41.344 -11.548 1.00 73.25 188 ARG A O 1
ATOM 1500 N N . ASN A 1 189 ? 3.749 -42.319 -13.450 1.00 71.81 189 ASN A N 1
ATOM 1501 C CA . ASN A 1 189 ? 3.725 -43.699 -12.973 1.00 71.81 189 ASN A CA 1
ATOM 1502 C C . ASN A 1 189 ? 4.761 -44.552 -13.720 1.00 71.81 189 ASN A C 1
ATOM 1504 O O . ASN A 1 189 ? 4.423 -45.255 -14.663 1.00 71.81 189 ASN A O 1
ATOM 1508 N N . GLY A 1 190 ? 6.022 -44.512 -13.284 1.00 72.38 190 GLY A N 1
ATOM 1509 C CA . GLY A 1 190 ? 7.054 -45.461 -13.719 1.00 72.38 190 GLY A CA 1
ATOM 1510 C C . GLY A 1 190 ? 7.234 -45.603 -15.240 1.00 72.38 190 GLY A C 1
ATOM 1511 O O . GLY A 1 190 ? 6.985 -44.686 -16.014 1.00 72.38 190 GLY A O 1
ATOM 1512 N N . ILE A 1 191 ? 7.722 -46.775 -15.654 1.00 73.00 191 ILE A N 1
ATOM 1513 C CA . ILE A 1 191 ? 8.094 -47.090 -17.047 1.00 73.00 191 ILE A CA 1
ATOM 1514 C C . ILE A 1 191 ? 6.855 -47.325 -17.930 1.00 73.00 191 ILE A C 1
ATOM 1516 O O . ILE A 1 191 ? 6.907 -47.126 -19.142 1.00 73.00 191 ILE A O 1
ATOM 1520 N N . PHE A 1 192 ? 5.729 -47.726 -17.334 1.00 72.56 192 PHE A N 1
ATOM 1521 C CA . PHE A 1 192 ? 4.488 -47.999 -18.052 1.00 72.56 192 PHE A CA 1
ATOM 1522 C C . PHE A 1 192 ? 3.509 -46.839 -17.891 1.00 72.56 192 PHE A C 1
ATOM 1524 O O . PHE A 1 192 ? 2.922 -46.652 -16.826 1.00 72.56 192 PHE A O 1
ATOM 1531 N N . ASN A 1 193 ? 3.286 -46.091 -18.973 1.00 70.81 193 ASN A N 1
ATOM 1532 C CA . ASN A 1 193 ? 2.284 -45.032 -19.006 1.00 70.81 193 ASN A CA 1
ATOM 1533 C C . ASN A 1 193 ? 0.867 -45.627 -19.090 1.00 70.81 193 ASN A C 1
ATOM 1535 O O . ASN A 1 193 ? 0.297 -45.756 -20.172 1.00 70.81 193 ASN A O 1
ATOM 1539 N N . ILE A 1 194 ? 0.323 -46.045 -17.947 1.00 75.62 194 ILE A N 1
ATOM 1540 C CA . ILE A 1 194 ? -1.065 -46.499 -17.837 1.00 75.62 194 ILE A CA 1
ATOM 1541 C C . ILE A 1 194 ? -1.920 -45.269 -17.502 1.00 75.62 194 ILE A C 1
ATOM 1543 O O . ILE A 1 194 ? -1.785 -44.741 -16.390 1.00 75.62 194 ILE A O 1
ATOM 1547 N N . PRO A 1 195 ? -2.785 -44.800 -18.424 1.00 71.75 195 PRO A N 1
ATOM 1548 C CA . PRO A 1 195 ? -3.602 -43.621 -18.185 1.00 71.75 195 PRO A CA 1
ATOM 1549 C C . PRO A 1 195 ? -4.558 -43.895 -17.023 1.00 71.75 195 PRO A C 1
ATOM 1551 O O . PRO A 1 195 ? -5.391 -44.800 -17.068 1.00 71.75 195 PRO A O 1
ATOM 1554 N N . SER A 1 196 ? -4.414 -43.115 -15.955 1.00 68.94 196 SER A N 1
ATOM 1555 C CA . SER A 1 196 ? -5.314 -43.136 -14.804 1.00 68.94 196 SER A CA 1
ATOM 1556 C C . SER A 1 196 ? -6.367 -42.045 -14.973 1.00 68.94 196 SER A C 1
ATOM 1558 O O . SER A 1 196 ? -6.099 -41.009 -15.578 1.00 68.94 196 SER A O 1
ATOM 1560 N N . ALA A 1 197 ? -7.548 -42.224 -14.380 1.00 71.12 197 ALA A N 1
ATOM 1561 C CA . ALA A 1 197 ? -8.613 -41.214 -14.394 1.00 71.12 197 ALA A CA 1
ATOM 1562 C C . ALA A 1 197 ? -8.149 -39.833 -13.878 1.00 71.12 197 ALA A C 1
ATOM 1564 O O . ALA A 1 197 ? -8.712 -38.807 -14.238 1.00 71.12 197 ALA A O 1
ATOM 1565 N N . THR A 1 198 ? -7.086 -39.801 -13.070 1.00 68.31 198 THR A N 1
ATOM 1566 C CA . THR A 1 198 ? -6.479 -38.573 -12.534 1.00 68.31 198 THR A CA 1
ATOM 1567 C C . THR A 1 198 ? -5.631 -37.782 -13.537 1.00 68.31 198 THR A C 1
ATOM 1569 O O . THR A 1 198 ? -5.212 -36.672 -13.212 1.00 68.31 198 THR A O 1
ATOM 1572 N N . ASP A 1 199 ? -5.365 -38.322 -14.730 1.00 65.00 199 ASP A N 1
ATOM 1573 C CA . ASP A 1 199 ? -4.530 -37.680 -15.757 1.00 65.00 199 ASP A CA 1
ATOM 1574 C C . ASP A 1 199 ? -5.338 -36.785 -16.716 1.00 65.00 199 ASP A C 1
ATOM 1576 O O . ASP A 1 199 ? -4.774 -35.923 -17.379 1.00 65.00 199 ASP A O 1
ATOM 1580 N N . GLN A 1 200 ? -6.671 -36.925 -16.749 1.00 66.62 200 GLN A N 1
ATOM 1581 C CA . GLN A 1 200 ? -7.552 -36.100 -17.593 1.00 66.62 200 GLN A CA 1
ATOM 1582 C C . GLN A 1 200 ? -7.949 -34.752 -16.968 1.00 66.62 200 GLN A C 1
ATOM 1584 O O . GLN A 1 200 ? -8.582 -33.933 -17.625 1.00 66.62 200 GLN A O 1
ATOM 1589 N N . CYS A 1 201 ? -7.603 -34.508 -15.702 1.00 52.31 201 CYS A N 1
ATOM 1590 C CA . CYS A 1 201 ? -8.052 -33.328 -14.957 1.00 52.31 201 CYS A CA 1
ATOM 1591 C C . CYS A 1 201 ? -7.065 -32.144 -15.015 1.00 52.31 201 CYS A C 1
ATOM 1593 O O . CYS A 1 201 ? -6.959 -31.415 -14.027 1.00 52.31 201 CYS A O 1
ATOM 1595 N N . ARG A 1 202 ? -6.304 -31.975 -16.104 1.00 56.44 202 ARG A N 1
ATOM 1596 C CA . ARG A 1 202 ? -5.264 -30.940 -16.213 1.00 56.44 202 ARG A CA 1
ATOM 1597 C C . ARG A 1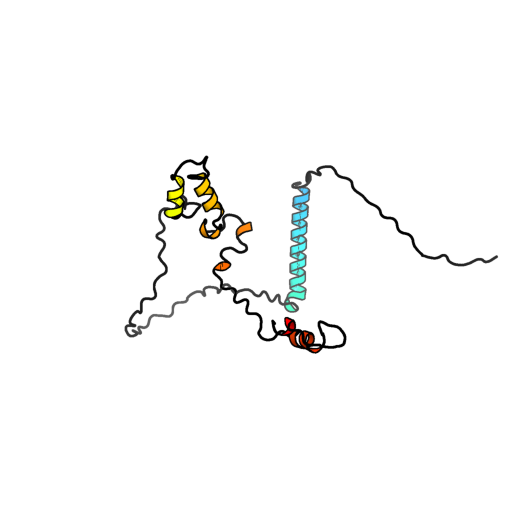 202 ? -5.530 -29.930 -17.318 1.00 56.44 202 ARG A C 1
ATOM 1599 O O . ARG A 1 202 ? -5.973 -30.360 -18.402 1.00 56.44 202 ARG A O 1
#

Secondary structure (DSSP, 8-state):
---------------------------TTTT-HHHHHHHHHHHHHHHHHHHHHHHHHTTTS-----------------------PPP------PPPPP------SS---SSPPPPHHHHHGGGSS-GGGT-HHHHHHHHHHHS-HHHH-SS--SGGGSTTTTGGGS-------SS-TTHHHHHHH--SSSSS----GGGS--

Radius of gyration: 35.72 Å; chains: 1; bounding box: 100×85×66 Å

pLDDT: mean 71.09, std 20.91, range [29.94, 97.62]

Foldseek 3Di:
DDDDDDDDDDDDDDDDDDDDDDDDPPVVPPDDPVVVVVVVVVVVVVVVVVVVCCVVCCVVDVPPPPPPPPPPPPDDPDDDDDDDDDDDDDDPDDDDDDDPDPDDPPDDDQWDDDDPVLVVQQCPDDVVVCTHNNVSVVVVVPDDVLNTGVDDPDPVCVPPRPVVVDPPPPPDPPDDPCPVVCVPVDAPDPPDNDDDPVVPPD